Protein AF-A0A9W8P4T2-F1 (afdb_monomer_lite)

pLDDT: mean 72.33, std 21.22, range [25.17, 96.56]

Sequence (330 aa):
MPNSTAAVPAPVVPFRSSFPVVPYLILPDLLLAIVLAFGLNFRFRLVFYTLFSYVCISGLLLTTGDRMQDYSIGSTRPPEAPMEPRPPKGVQSTLRFGPKDSPTKGKRQNRPQKYANSGEVWRELPGACSTLGGQFFTATHLLLFSEPLAQYRHREDKDEPRKRSFWRRALWTWCIVHSPRGIGWNYQVLSVPPRPLPCSKWAFIRSRILQVVKFYILMDIAQSYIRLNTLFTNPPPNASITSQGWLLQMISGAAWMTTPYAGMSMQYCLFAVASVGLGFSNPEDWPDTYGTWKHAYTVRNFWGKMGKVWRHGTMPAMPAPCMYGELEGA

Structure (mmCIF, N/CA/C/O backbone):
data_AF-A0A9W8P4T2-F1
#
_entry.id   AF-A0A9W8P4T2-F1
#
loop_
_atom_site.group_PDB
_atom_site.id
_atom_site.type_symbol
_atom_site.label_atom_id
_atom_site.label_alt_id
_atom_site.label_comp_id
_atom_site.label_asym_id
_atom_site.label_entity_id
_atom_site.label_seq_id
_atom_site.pdbx_PDB_ins_code
_atom_site.Cartn_x
_atom_site.Cartn_y
_atom_site.Cartn_z
_atom_site.occupancy
_atom_site.B_iso_or_equiv
_atom_site.auth_seq_id
_atom_site.auth_comp_id
_atom_site.auth_asym_id
_atom_site.auth_atom_id
_atom_site.pdbx_PDB_model_num
ATOM 1 N N . MET A 1 1 ? -0.938 -11.361 -65.999 1.00 45.03 1 MET A N 1
ATOM 2 C CA . MET A 1 1 ? -2.036 -11.212 -65.021 1.00 45.03 1 MET A CA 1
ATOM 3 C C . MET A 1 1 ? -1.418 -11.108 -63.633 1.00 45.03 1 MET A C 1
ATOM 5 O O . MET A 1 1 ? -0.674 -12.017 -63.285 1.00 45.03 1 MET A O 1
ATOM 9 N N . PRO A 1 2 ? -1.595 -10.004 -62.888 1.00 49.41 2 PRO A N 1
ATOM 10 C CA . PRO A 1 2 ? -1.020 -9.874 -61.554 1.00 49.41 2 PRO A CA 1
ATOM 11 C C . PRO A 1 2 ? -1.918 -10.571 -60.521 1.00 49.41 2 PRO A C 1
ATOM 13 O O . PRO A 1 2 ? -3.119 -10.318 -60.464 1.00 49.41 2 PRO A O 1
ATOM 16 N N . ASN A 1 3 ? -1.324 -11.455 -59.716 1.00 45.78 3 ASN A N 1
ATOM 17 C CA . ASN A 1 3 ? -1.984 -12.123 -58.596 1.00 45.78 3 ASN A CA 1
ATOM 18 C C . ASN A 1 3 ? -2.375 -11.090 -57.533 1.00 45.78 3 ASN A C 1
ATOM 20 O O . ASN A 1 3 ? -1.518 -10.497 -56.882 1.00 45.78 3 ASN A O 1
ATOM 24 N N . SER A 1 4 ? -3.681 -10.890 -57.364 1.00 53.16 4 SER A N 1
ATOM 25 C CA . SER A 1 4 ? -4.260 -10.090 -56.289 1.00 53.16 4 SER A CA 1
ATOM 26 C C . SER A 1 4 ? -4.153 -10.867 -54.976 1.00 53.16 4 SER A C 1
ATOM 28 O O . SER A 1 4 ? -5.005 -11.697 -54.666 1.00 53.16 4 SER A O 1
ATOM 30 N N . THR A 1 5 ? -3.093 -10.622 -54.207 1.00 59.53 5 THR A N 1
ATOM 31 C CA . THR A 1 5 ? -2.935 -11.131 -52.840 1.00 59.53 5 THR A CA 1
ATOM 32 C C . THR A 1 5 ? -4.017 -10.510 -51.957 1.00 59.53 5 THR A C 1
ATOM 34 O O . THR A 1 5 ? -3.947 -9.337 -51.592 1.00 59.53 5 THR A O 1
ATOM 37 N N . ALA A 1 6 ? -5.059 -11.286 -51.658 1.00 59.91 6 ALA A N 1
ATOM 38 C CA . ALA A 1 6 ? -6.129 -10.883 -50.756 1.00 59.91 6 ALA A CA 1
ATOM 39 C C . ALA A 1 6 ? -5.544 -10.568 -49.370 1.00 59.91 6 ALA A C 1
ATOM 41 O O . ALA A 1 6 ? -4.882 -11.404 -48.755 1.00 59.91 6 ALA A O 1
ATOM 42 N N . ALA A 1 7 ? -5.759 -9.341 -48.895 1.00 65.75 7 ALA A N 1
ATOM 43 C CA . ALA A 1 7 ? -5.337 -8.915 -47.570 1.00 65.75 7 ALA A CA 1
ATOM 44 C C . ALA A 1 7 ? -6.071 -9.748 -46.509 1.00 65.75 7 ALA A C 1
ATOM 46 O O . ALA A 1 7 ? -7.299 -9.713 -46.430 1.00 65.75 7 ALA A O 1
ATOM 47 N N . VAL A 1 8 ? -5.318 -10.498 -45.703 1.00 75.94 8 VAL A N 1
ATOM 48 C CA . VAL A 1 8 ? -5.857 -11.239 -44.559 1.00 75.94 8 VAL A CA 1
ATOM 49 C C . VAL A 1 8 ? -6.453 -10.223 -43.574 1.00 75.94 8 VAL A C 1
ATOM 51 O O . VAL A 1 8 ? -5.742 -9.295 -43.173 1.00 75.94 8 VAL A O 1
ATOM 54 N N . PRO A 1 9 ? -7.741 -10.336 -43.201 1.00 72.25 9 PRO A N 1
ATOM 55 C CA . PRO A 1 9 ? -8.349 -9.431 -42.237 1.00 72.25 9 PRO A CA 1
ATOM 56 C C . PRO A 1 9 ? -7.620 -9.555 -40.898 1.00 72.25 9 PRO A C 1
ATOM 58 O O . PRO A 1 9 ? -7.384 -10.657 -40.404 1.00 72.25 9 PRO A O 1
ATOM 61 N N . ALA A 1 10 ? -7.232 -8.413 -40.328 1.00 73.69 10 ALA A N 1
ATOM 62 C CA . ALA A 1 10 ? -6.570 -8.382 -39.033 1.00 73.69 10 ALA A CA 1
ATOM 63 C C . ALA A 1 10 ? -7.465 -9.047 -37.968 1.00 73.69 10 ALA A C 1
ATOM 65 O O . ALA A 1 10 ? -8.683 -8.843 -37.993 1.00 73.69 10 ALA A O 1
ATOM 66 N N . PRO A 1 11 ? -6.890 -9.830 -37.038 1.00 68.69 11 PRO A N 1
ATOM 67 C CA . PRO A 1 11 ? -7.655 -10.468 -35.978 1.00 68.69 11 PRO A CA 1
ATOM 68 C C . PRO A 1 11 ? -8.395 -9.405 -35.164 1.00 68.69 11 PRO A C 1
ATOM 70 O O . PRO A 1 11 ? -7.800 -8.439 -34.681 1.00 68.69 11 PRO A O 1
ATOM 73 N N . VAL A 1 12 ? -9.709 -9.582 -35.027 1.00 73.75 12 VAL A N 1
ATOM 74 C CA . VAL A 1 12 ? -10.539 -8.750 -34.157 1.00 73.75 12 VAL A CA 1
ATOM 75 C C . VAL A 1 12 ? -10.125 -9.063 -32.725 1.00 73.75 12 VAL A C 1
ATOM 77 O O . VAL A 1 12 ? -10.452 -10.121 -32.195 1.00 73.75 12 VAL A O 1
ATOM 80 N N . VAL A 1 13 ? -9.352 -8.167 -32.113 1.00 66.12 13 VAL A N 1
ATOM 81 C CA . VAL A 1 13 ? -8.976 -8.301 -30.705 1.00 66.12 13 VAL A CA 1
ATOM 82 C C . VAL A 1 13 ? -10.244 -8.071 -29.875 1.00 66.12 13 VAL A C 1
ATOM 84 O O . VAL A 1 13 ? -10.827 -6.987 -29.973 1.00 66.12 13 VAL A O 1
ATOM 87 N N . PRO A 1 14 ? -10.719 -9.061 -29.097 1.00 63.69 14 PRO A N 1
ATOM 88 C CA . PRO A 1 14 ? -11.924 -8.896 -28.297 1.00 63.69 14 PRO A CA 1
ATOM 89 C C . PRO A 1 14 ? -11.722 -7.770 -27.280 1.00 63.69 14 PRO A C 1
ATOM 91 O O . PRO A 1 14 ? -10.694 -7.697 -26.603 1.00 63.69 14 PRO A O 1
ATOM 94 N N . PHE A 1 15 ? -12.713 -6.884 -27.184 1.00 66.25 15 PHE A N 1
ATOM 95 C CA . PHE A 1 15 ? -12.727 -5.796 -26.215 1.00 66.25 15 PHE A CA 1
ATOM 96 C C . PHE A 1 15 ? -12.746 -6.390 -24.802 1.00 66.25 15 PHE A C 1
ATOM 98 O O . PHE A 1 15 ? -13.739 -6.976 -24.375 1.00 66.25 15 PHE A O 1
ATOM 105 N N . ARG A 1 16 ? -11.630 -6.280 -24.082 1.00 59.78 16 ARG A N 1
ATOM 106 C CA . ARG A 1 16 ? -11.553 -6.676 -22.673 1.00 59.78 16 ARG A CA 1
ATOM 107 C C . ARG A 1 16 ? -12.203 -5.579 -21.825 1.00 59.78 16 ARG A C 1
ATOM 109 O O . ARG A 1 16 ? -11.849 -4.408 -21.943 1.00 59.78 16 ARG A O 1
ATOM 116 N N . SER A 1 17 ? -13.152 -5.961 -20.976 1.00 72.44 17 SER A N 1
ATOM 117 C CA . SER A 1 17 ? -13.792 -5.058 -20.016 1.00 72.44 17 SER A CA 1
ATOM 118 C C . SER A 1 17 ? -12.772 -4.494 -19.026 1.00 72.44 17 SER A C 1
ATOM 120 O O . SER A 1 17 ? -11.899 -5.226 -18.558 1.00 72.44 17 SER A O 1
ATOM 122 N N . SER A 1 18 ? -12.902 -3.212 -18.673 1.00 74.38 18 SER A N 1
ATOM 123 C CA . SER A 1 18 ? -12.092 -2.586 -17.624 1.00 74.38 18 SER A CA 1
ATOM 124 C C . SER A 1 18 ? -12.194 -3.371 -16.317 1.00 74.38 18 SER A C 1
ATOM 126 O O . SER A 1 18 ? -13.276 -3.829 -15.946 1.00 74.38 18 SER A O 1
ATOM 128 N N . PHE A 1 19 ? -11.071 -3.509 -15.609 1.00 74.38 19 PHE A N 1
ATOM 129 C CA . PHE A 1 19 ? -11.054 -4.143 -14.296 1.00 74.38 19 PHE A CA 1
ATOM 130 C C . PHE A 1 19 ? -11.986 -3.378 -13.346 1.00 74.38 19 PHE A C 1
ATOM 132 O O . PHE A 1 19 ? -11.798 -2.171 -13.155 1.00 74.38 19 PHE A O 1
ATOM 139 N N . PRO A 1 20 ? -12.998 -4.027 -12.751 1.00 81.88 20 PRO A N 1
ATOM 140 C CA . PRO A 1 20 ? -13.938 -3.315 -11.908 1.00 81.88 20 PRO A CA 1
ATOM 141 C C . PRO A 1 20 ? -13.285 -3.084 -10.537 1.00 81.88 20 PRO A C 1
ATOM 143 O O . PRO A 1 20 ? -13.270 -3.946 -9.661 1.00 81.88 20 PRO A O 1
ATOM 146 N N . VAL A 1 21 ? -12.717 -1.887 -10.366 1.00 80.25 21 VAL A N 1
ATOM 147 C CA . VAL A 1 21 ? -11.931 -1.486 -9.185 1.00 80.25 21 VAL A CA 1
ATOM 148 C C . VAL A 1 21 ? -12.740 -1.594 -7.892 1.00 80.25 21 VAL A C 1
ATOM 150 O O . VAL A 1 21 ? -12.247 -2.081 -6.880 1.00 80.25 21 VAL A O 1
ATOM 153 N N . VAL A 1 22 ? -13.999 -1.164 -7.909 1.00 84.62 22 VAL A N 1
ATOM 154 C CA . VAL A 1 22 ? -14.840 -1.129 -6.705 1.00 84.62 22 VAL A CA 1
ATOM 155 C C . VAL A 1 22 ? -15.038 -2.522 -6.081 1.00 84.62 22 VAL A C 1
ATOM 157 O O . VAL A 1 22 ? -14.696 -2.676 -4.906 1.00 84.62 22 VAL A O 1
ATOM 160 N N . PRO A 1 23 ? -15.536 -3.547 -6.806 1.00 87.31 23 PRO A N 1
ATOM 161 C CA . PRO A 1 23 ? -15.819 -4.853 -6.208 1.00 87.31 23 PRO A CA 1
ATOM 162 C C . PRO A 1 23 ? -14.575 -5.644 -5.797 1.00 87.31 23 PRO A C 1
ATOM 164 O O . PRO A 1 23 ? -14.671 -6.446 -4.873 1.00 87.31 23 PRO A O 1
ATOM 167 N N . TYR A 1 24 ? -13.428 -5.439 -6.449 1.00 85.00 24 TYR A N 1
ATOM 168 C CA . TYR A 1 24 ? -12.225 -6.230 -6.166 1.00 85.00 24 TYR A CA 1
ATOM 169 C C . TYR A 1 24 ? -11.199 -5.523 -5.289 1.00 85.00 24 TYR A C 1
ATOM 171 O O . TYR A 1 24 ? -10.374 -6.200 -4.692 1.00 85.00 24 TYR A O 1
ATOM 179 N N . LEU A 1 25 ? -11.226 -4.192 -5.202 1.00 82.81 25 LEU A N 1
ATOM 180 C CA . LEU A 1 25 ? -10.218 -3.437 -4.458 1.00 82.81 25 LEU A CA 1
ATOM 181 C C . LEU A 1 25 ? -10.797 -2.793 -3.197 1.00 82.81 25 LEU A C 1
ATOM 183 O O . LEU A 1 25 ? -10.205 -2.915 -2.135 1.00 82.81 25 LEU A O 1
ATOM 187 N N . ILE A 1 26 ? -11.959 -2.142 -3.289 1.00 87.06 26 ILE A N 1
ATOM 188 C CA . ILE A 1 26 ? -12.526 -1.370 -2.167 1.00 87.06 26 ILE A CA 1
ATOM 189 C C . ILE A 1 26 ? -13.453 -2.235 -1.313 1.00 87.06 26 ILE A C 1
ATOM 191 O O . ILE A 1 26 ? -13.387 -2.221 -0.084 1.00 87.06 26 ILE A O 1
ATOM 195 N N . LEU A 1 27 ? -14.336 -2.987 -1.971 1.00 89.06 27 LEU A N 1
ATOM 196 C CA . LEU A 1 27 ? -15.350 -3.783 -1.292 1.00 89.06 27 LEU A CA 1
ATOM 197 C C . LEU A 1 27 ? -14.755 -4.853 -0.356 1.00 89.06 27 LEU A C 1
ATOM 199 O O . LEU A 1 27 ? -15.271 -4.978 0.755 1.00 89.06 27 LEU A O 1
ATOM 203 N N . PRO A 1 28 ? -13.684 -5.591 -0.719 1.00 91.25 28 PRO A N 1
ATOM 204 C CA . PRO A 1 28 ? -13.129 -6.612 0.165 1.00 91.25 28 PRO A CA 1
ATOM 205 C C . PRO A 1 28 ? -12.609 -6.025 1.481 1.00 91.25 28 PRO A C 1
ATOM 207 O O . PRO A 1 28 ? -12.956 -6.539 2.543 1.00 91.25 28 PRO A O 1
ATOM 210 N N . ASP A 1 29 ? -11.863 -4.917 1.438 1.00 90.31 29 ASP A N 1
ATOM 211 C CA . ASP A 1 29 ? -11.347 -4.257 2.647 1.00 90.31 29 ASP A CA 1
ATOM 212 C C . ASP A 1 29 ? -12.480 -3.741 3.540 1.00 90.31 29 ASP A C 1
ATOM 214 O O . ASP A 1 29 ? -12.431 -3.875 4.768 1.00 90.31 29 ASP A O 1
ATOM 218 N N . LEU A 1 30 ? -13.546 -3.208 2.931 1.00 92.56 30 LEU A N 1
ATOM 219 C CA . LEU A 1 30 ? -14.709 -2.716 3.668 1.00 92.56 30 LEU A CA 1
ATOM 220 C C . LEU A 1 30 ? -15.435 -3.861 4.374 1.00 92.56 30 LEU A C 1
ATOM 222 O O . LEU A 1 30 ? -15.746 -3.763 5.563 1.00 92.56 30 LEU A O 1
ATOM 226 N N . LEU A 1 31 ? -15.673 -4.961 3.659 1.00 92.25 31 LEU A N 1
ATOM 227 C CA . LEU A 1 31 ? -16.303 -6.149 4.226 1.00 92.25 31 LEU A CA 1
ATOM 228 C C . LEU A 1 31 ? -15.429 -6.771 5.319 1.00 92.25 31 LEU A C 1
ATOM 230 O O . LEU A 1 31 ? -15.955 -7.156 6.363 1.00 92.25 31 LEU A O 1
ATOM 234 N N . LEU A 1 32 ? -14.108 -6.814 5.126 1.00 93.44 32 LEU A N 1
ATOM 235 C CA . LEU A 1 32 ? -13.161 -7.290 6.131 1.00 9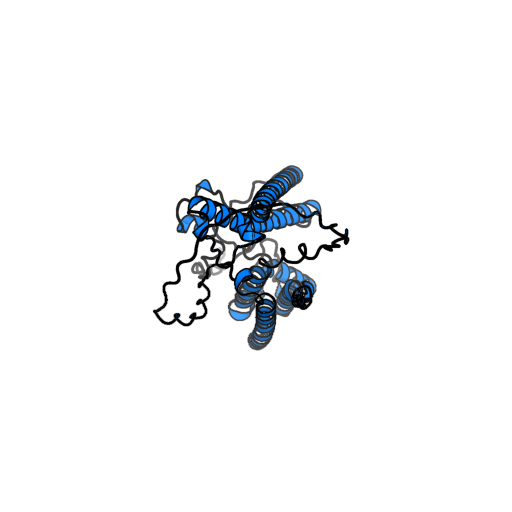3.44 32 LEU A CA 1
ATOM 236 C C . LEU A 1 32 ? -13.261 -6.459 7.418 1.00 93.44 32 LEU A C 1
ATOM 238 O O . LEU A 1 32 ? -13.414 -7.029 8.499 1.00 93.44 32 LEU A O 1
ATOM 242 N N . ALA A 1 33 ? -13.248 -5.128 7.318 1.00 93.69 33 ALA A N 1
ATOM 243 C CA . ALA A 1 33 ? -13.402 -4.248 8.477 1.00 93.69 33 ALA A CA 1
ATOM 244 C C . ALA A 1 33 ? -14.753 -4.457 9.188 1.00 93.69 33 ALA A C 1
ATOM 246 O O . ALA A 1 33 ? -14.797 -4.596 10.411 1.00 93.69 33 ALA A O 1
ATOM 247 N N . ILE A 1 34 ? -15.851 -4.549 8.433 1.00 93.88 34 ILE A N 1
ATOM 248 C CA . ILE A 1 34 ? -17.197 -4.791 8.975 1.00 93.88 34 ILE A CA 1
ATOM 249 C C . ILE A 1 34 ? -17.259 -6.127 9.729 1.00 93.88 34 ILE A C 1
ATOM 251 O O . ILE A 1 34 ? -17.757 -6.185 10.856 1.00 93.88 34 ILE A O 1
ATOM 255 N N . VAL A 1 35 ? -16.715 -7.197 9.150 1.00 94.25 35 VAL A N 1
ATOM 256 C CA . VAL A 1 35 ? -16.698 -8.535 9.762 1.00 94.25 35 VAL A CA 1
ATOM 257 C C . VAL A 1 35 ? -15.884 -8.556 11.049 1.00 94.25 35 VAL A C 1
ATOM 259 O O . VAL A 1 35 ? -16.318 -9.141 12.047 1.00 94.25 35 VAL A O 1
ATOM 262 N N . LEU A 1 36 ? -14.735 -7.879 11.062 1.00 93.56 36 LEU A N 1
ATOM 263 C CA . LEU A 1 36 ? -13.934 -7.729 12.272 1.00 93.56 36 LEU A CA 1
ATOM 264 C C . LEU A 1 36 ? -14.697 -6.962 13.359 1.00 93.56 36 LEU A C 1
ATOM 266 O O . LEU A 1 36 ? -14.629 -7.348 14.526 1.00 93.56 36 LEU A O 1
ATOM 270 N N . ALA A 1 37 ? -15.470 -5.934 12.998 1.00 93.81 37 ALA A N 1
ATOM 271 C CA . ALA A 1 37 ? -16.258 -5.151 13.949 1.00 93.81 37 ALA A CA 1
ATOM 272 C C . ALA A 1 37 ? -17.379 -5.967 14.621 1.00 93.81 37 ALA A C 1
ATOM 274 O O . ALA A 1 37 ? -17.643 -5.798 15.817 1.00 93.81 37 ALA A O 1
ATOM 275 N N . PHE A 1 38 ? -18.003 -6.904 13.906 1.00 93.38 38 PHE A N 1
ATOM 276 C CA . PHE A 1 38 ? -18.995 -7.799 14.510 1.00 93.38 38 PHE A CA 1
ATOM 277 C C . PHE A 1 38 ? -18.411 -8.699 15.606 1.00 93.38 38 PHE A C 1
ATOM 279 O O . PHE A 1 38 ? -19.157 -9.165 16.464 1.00 93.38 38 PHE A O 1
ATOM 286 N N . GLY A 1 39 ? -17.093 -8.925 15.617 1.00 88.75 39 GLY A N 1
ATOM 287 C CA . GLY A 1 39 ? -16.456 -9.782 16.615 1.00 88.75 39 GLY A CA 1
ATOM 288 C C . GLY A 1 39 ? -16.930 -11.233 16.528 1.00 88.75 39 GLY A C 1
ATOM 289 O O . GLY A 1 39 ? -17.054 -11.895 17.552 1.00 88.75 39 GLY A O 1
ATOM 290 N N . LEU A 1 40 ? -17.205 -11.714 15.310 1.00 90.00 40 LEU A N 1
ATOM 291 C CA . LEU A 1 40 ? -17.770 -13.041 15.061 1.00 90.00 40 LEU A CA 1
ATOM 292 C C . LEU A 1 40 ? -16.926 -14.168 15.675 1.00 90.00 40 LEU A C 1
ATOM 294 O O . LEU A 1 40 ? -15.698 -14.060 15.776 1.00 90.00 40 LEU A O 1
ATOM 298 N N . ASN A 1 41 ? -17.584 -15.283 16.002 1.00 91.62 41 ASN A N 1
ATOM 299 C CA . ASN A 1 41 ? -16.923 -16.520 16.419 1.00 91.62 41 ASN A CA 1
ATOM 300 C C . ASN A 1 41 ? -16.055 -17.091 15.286 1.00 91.62 41 ASN A C 1
ATOM 302 O O . ASN A 1 41 ? -16.341 -16.887 14.103 1.00 91.62 41 ASN A O 1
AT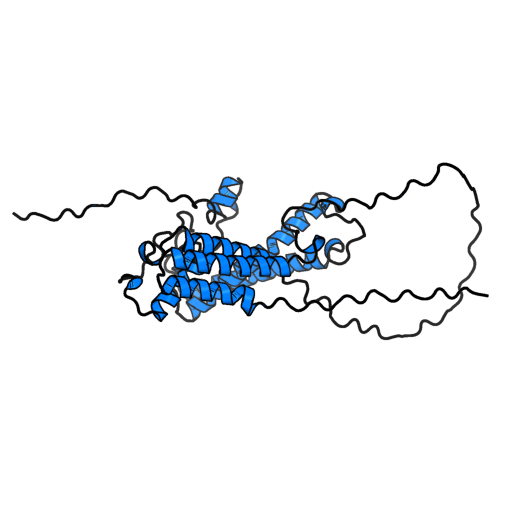OM 306 N N . PHE A 1 42 ? -15.040 -17.883 15.642 1.00 91.25 42 PHE A N 1
ATOM 307 C CA . PHE A 1 42 ? -14.066 -18.440 14.694 1.00 91.25 42 PHE A CA 1
ATOM 308 C C . PHE A 1 42 ? -14.702 -19.171 13.496 1.00 91.25 42 PHE A C 1
ATOM 310 O O . PHE A 1 42 ? -14.282 -18.972 12.361 1.00 91.25 42 PHE A O 1
ATOM 317 N N . ARG A 1 43 ? -15.776 -19.947 13.716 1.00 93.88 43 ARG A N 1
ATOM 318 C CA . ARG A 1 43 ? -16.489 -20.667 12.641 1.00 93.88 43 ARG A CA 1
ATOM 319 C C . ARG A 1 43 ? -17.015 -19.727 11.550 1.00 93.88 43 ARG A C 1
ATOM 321 O O . ARG A 1 43 ? -16.852 -20.007 10.369 1.00 93.88 43 ARG A O 1
ATOM 328 N N . PHE A 1 44 ? -17.603 -18.596 11.939 1.00 93.62 44 PHE A N 1
ATOM 329 C CA . PHE A 1 44 ? -18.107 -17.603 10.988 1.00 93.62 44 PHE A CA 1
ATOM 330 C C . PHE A 1 44 ? -16.972 -16.839 10.302 1.00 93.62 44 PHE A C 1
ATOM 332 O O . PHE A 1 44 ? -17.074 -16.538 9.115 1.00 93.62 44 PHE A O 1
ATOM 339 N N . ARG A 1 45 ? -15.864 -16.581 11.013 1.00 93.44 45 ARG A N 1
ATOM 340 C CA . ARG A 1 45 ? -14.659 -16.001 10.399 1.00 93.44 45 ARG A CA 1
ATOM 341 C C . ARG A 1 45 ? -14.090 -16.905 9.312 1.00 93.44 45 ARG A C 1
ATOM 343 O O . ARG A 1 45 ? -13.699 -16.395 8.271 1.00 93.44 45 ARG A O 1
ATOM 350 N N . LEU A 1 46 ? -14.095 -18.224 9.523 1.00 94.69 46 LEU A N 1
ATOM 351 C CA . LEU A 1 46 ? -13.619 -19.191 8.534 1.00 94.69 46 LEU A CA 1
ATOM 352 C C . LEU A 1 46 ? -14.472 -19.170 7.258 1.00 94.69 46 LEU A C 1
ATOM 354 O O . LEU A 1 46 ? -13.920 -19.109 6.165 1.00 94.69 46 LEU A O 1
ATOM 358 N N . VAL A 1 47 ? -15.803 -19.152 7.391 1.00 95.31 47 VAL A N 1
ATOM 359 C CA . VAL A 1 47 ? -16.720 -19.048 6.238 1.00 95.31 47 VAL A CA 1
ATOM 360 C C . VAL A 1 47 ? -16.519 -17.732 5.485 1.00 95.31 47 VAL A C 1
ATOM 362 O O . VAL A 1 47 ? -16.483 -17.710 4.258 1.00 95.31 47 VAL A O 1
ATOM 365 N N . PHE A 1 48 ? -16.354 -16.618 6.199 1.00 94.75 48 PHE A N 1
ATOM 366 C CA . PHE A 1 48 ? -16.084 -15.344 5.542 1.00 94.75 48 PHE A CA 1
ATOM 367 C C . PHE A 1 48 ? -14.710 -15.336 4.857 1.00 94.75 48 PHE A C 1
ATOM 369 O O . PHE A 1 48 ? -14.586 -14.842 3.742 1.00 94.75 48 PHE A O 1
ATOM 376 N N . TYR A 1 49 ? -13.691 -15.928 5.483 1.00 95.06 49 TYR A N 1
ATOM 377 C CA . TYR A 1 49 ? -12.355 -16.043 4.908 1.00 95.06 49 TYR A CA 1
ATOM 378 C C . TYR A 1 49 ? -12.342 -16.861 3.611 1.00 95.06 49 TYR A C 1
ATOM 380 O O . TYR A 1 49 ? -11.660 -16.470 2.663 1.00 95.06 49 TYR A O 1
ATOM 388 N N . THR A 1 50 ? -13.097 -17.962 3.522 1.00 94.81 50 THR A N 1
ATOM 389 C CA . THR A 1 50 ? -13.173 -18.753 2.281 1.00 94.81 50 THR A CA 1
ATOM 390 C C . THR A 1 50 ? -13.843 -17.968 1.154 1.00 94.81 50 THR A C 1
ATOM 392 O O . THR A 1 50 ? -13.320 -17.948 0.039 1.00 94.81 50 THR A O 1
ATOM 395 N N . LEU A 1 51 ? -14.934 -17.252 1.448 1.00 94.50 51 LEU A N 1
ATOM 396 C CA . LEU A 1 51 ? -15.592 -16.358 0.488 1.00 94.50 51 LEU A CA 1
ATOM 397 C C . LEU A 1 51 ? -14.669 -15.212 0.049 1.00 94.50 51 LEU A C 1
ATOM 399 O O . LEU A 1 51 ? -14.533 -14.946 -1.143 1.00 94.50 51 LEU A O 1
ATOM 403 N N . PHE A 1 52 ? -13.991 -14.568 0.998 1.00 93.38 52 PHE A N 1
ATOM 404 C CA . PHE A 1 52 ? -13.032 -13.499 0.729 1.00 93.38 52 PHE A CA 1
ATOM 405 C C . PHE A 1 52 ? -11.879 -13.989 -0.158 1.00 93.38 52 PHE A C 1
ATOM 407 O O . PHE A 1 52 ? -11.551 -13.366 -1.166 1.00 93.38 52 PHE A O 1
ATOM 414 N N . SER A 1 53 ? -11.315 -15.154 0.167 1.00 92.75 53 SER A N 1
ATOM 415 C CA . SER A 1 53 ? -10.237 -15.776 -0.607 1.00 92.75 53 SER A CA 1
ATOM 416 C C . SER A 1 53 ? -10.681 -16.102 -2.030 1.00 92.75 53 SER A C 1
ATOM 418 O O . SER A 1 53 ? -9.931 -15.856 -2.971 1.00 92.75 53 SER A O 1
ATOM 420 N N . TYR A 1 54 ? -11.913 -16.587 -2.210 1.00 93.38 54 TYR A N 1
ATOM 421 C CA . TYR A 1 54 ? -12.487 -16.821 -3.534 1.00 93.38 54 TYR A CA 1
ATOM 422 C C . TYR A 1 54 ? -12.584 -15.529 -4.361 1.00 93.38 54 TYR A C 1
ATOM 424 O O . TYR A 1 54 ? -12.225 -15.533 -5.540 1.00 93.38 54 TYR A O 1
ATOM 432 N N . VAL A 1 55 ? -13.003 -14.412 -3.753 1.00 91.12 55 VAL A N 1
ATOM 433 C CA . VAL A 1 55 ? -13.050 -13.101 -4.426 1.00 91.12 55 VAL A CA 1
ATOM 434 C C . VAL A 1 55 ? -11.646 -12.631 -4.816 1.00 91.12 55 VAL A C 1
ATOM 436 O O . VAL A 1 55 ? -11.449 -12.228 -5.962 1.00 91.12 55 VAL A O 1
ATOM 439 N N . CYS A 1 56 ? -10.660 -12.740 -3.919 1.00 88.06 56 CYS A N 1
ATOM 440 C CA . CYS A 1 56 ? -9.270 -12.384 -4.224 1.00 88.06 56 CYS A CA 1
ATOM 441 C C . CYS A 1 56 ? -8.688 -13.245 -5.354 1.00 88.06 56 CYS A C 1
ATOM 443 O O . CYS A 1 56 ? -8.082 -12.705 -6.277 1.00 88.06 56 CYS A O 1
ATOM 445 N N . ILE A 1 57 ? -8.903 -14.566 -5.324 1.00 88.31 57 ILE A N 1
ATOM 446 C CA . ILE A 1 57 ? -8.450 -15.489 -6.378 1.00 88.31 57 ILE A CA 1
ATOM 447 C C . ILE A 1 57 ? -9.144 -15.169 -7.704 1.00 88.31 57 ILE A C 1
ATOM 449 O O . ILE A 1 57 ? -8.482 -15.107 -8.733 1.00 88.31 57 ILE A O 1
ATOM 453 N N . SER A 1 58 ? -10.450 -14.904 -7.691 1.00 87.88 58 SER A N 1
ATOM 454 C CA . SER A 1 58 ? -11.190 -14.507 -8.896 1.00 87.88 58 SER A CA 1
ATOM 455 C C . SER A 1 58 ? -10.649 -13.200 -9.478 1.00 87.88 58 SER A C 1
ATOM 457 O O . SER A 1 58 ? -10.445 -13.106 -10.685 1.00 87.88 58 SER A O 1
ATOM 459 N N . GLY A 1 59 ? -10.350 -12.215 -8.624 1.00 84.44 59 GLY A N 1
ATOM 460 C CA . GLY A 1 59 ? -9.692 -10.971 -9.025 1.00 84.44 59 GLY A CA 1
ATOM 461 C C . GLY A 1 59 ? -8.324 -11.223 -9.661 1.00 84.44 59 GLY A C 1
ATOM 462 O O . GLY A 1 59 ? -8.055 -10.702 -10.738 1.00 84.44 59 GLY A O 1
ATOM 463 N N . LEU A 1 60 ? -7.501 -12.085 -9.053 1.00 82.50 60 LEU A N 1
ATOM 464 C CA . LEU A 1 60 ? -6.188 -12.471 -9.585 1.00 82.50 60 LEU A CA 1
ATOM 465 C C . LEU A 1 60 ? -6.294 -13.204 -10.931 1.00 82.50 60 LEU A C 1
ATOM 467 O O . LEU A 1 60 ? -5.478 -12.991 -11.825 1.00 82.50 60 LEU A O 1
ATOM 471 N N . LEU A 1 61 ? -7.303 -14.057 -11.104 1.00 81.81 61 LEU A N 1
ATOM 472 C CA . LEU A 1 61 ? -7.545 -14.762 -12.364 1.00 81.81 61 LEU A CA 1
ATOM 473 C C . LEU A 1 61 ? -8.007 -13.807 -13.473 1.00 81.81 61 LEU A C 1
ATOM 475 O O . LEU A 1 61 ? -7.625 -13.982 -14.628 1.00 81.81 61 LEU A O 1
ATOM 479 N N . LEU A 1 62 ? -8.768 -12.763 -13.133 1.00 78.88 62 LEU A N 1
ATOM 480 C CA . LEU A 1 62 ? -9.153 -11.718 -14.086 1.00 78.88 62 LEU A CA 1
ATOM 481 C C . LEU A 1 62 ? -7.964 -10.853 -14.524 1.00 78.88 62 LEU A C 1
ATOM 483 O O . LEU A 1 62 ? -7.943 -10.379 -15.660 1.00 78.88 62 LEU A O 1
ATOM 487 N N . THR A 1 63 ? -6.975 -10.653 -13.651 1.00 69.75 63 THR A N 1
ATOM 488 C CA . THR A 1 63 ? -5.791 -9.829 -13.938 1.00 69.75 63 THR A CA 1
ATOM 489 C C . THR A 1 63 ? -4.635 -10.591 -14.583 1.00 69.75 63 THR A C 1
ATOM 491 O O . THR A 1 63 ? -3.654 -9.951 -14.917 1.00 69.75 63 THR A O 1
ATOM 494 N N . THR A 1 64 ? -4.706 -11.918 -14.744 1.00 60.44 64 THR A N 1
ATOM 495 C CA . THR A 1 64 ? -3.596 -12.765 -15.253 1.00 60.44 64 THR A CA 1
ATOM 496 C C . THR A 1 64 ? -3.788 -13.239 -16.702 1.00 60.44 64 THR A C 1
ATOM 498 O O . THR A 1 64 ? -3.212 -14.240 -17.137 1.00 60.44 64 THR A O 1
ATOM 501 N N . GLY A 1 65 ? -4.630 -12.540 -17.466 1.00 52.41 65 GLY A N 1
ATOM 502 C CA . GLY A 1 65 ? -5.059 -12.956 -18.799 1.00 52.41 65 GLY A CA 1
ATOM 503 C C . GLY A 1 65 ? -4.008 -12.846 -19.914 1.00 52.41 65 GLY A C 1
ATOM 504 O O . GLY A 1 65 ? -4.282 -13.331 -21.013 1.00 52.41 65 GLY A O 1
ATOM 505 N N . ASP A 1 66 ? -2.858 -12.203 -19.712 1.00 57.34 66 ASP A N 1
ATOM 506 C CA . ASP A 1 66 ? -1.714 -12.255 -20.633 1.00 57.34 66 ASP A CA 1
ATOM 507 C C . ASP A 1 66 ? -0.452 -12.704 -19.885 1.00 57.34 66 ASP A C 1
ATOM 509 O O . ASP A 1 66 ? 0.186 -11.948 -19.154 1.00 57.34 66 ASP A O 1
ATOM 513 N N . ARG A 1 67 ? -0.051 -13.963 -20.107 1.00 48.84 67 ARG A N 1
ATOM 514 C CA . ARG A 1 67 ? 1.108 -14.570 -19.436 1.00 48.84 67 ARG A CA 1
ATOM 515 C C . ARG A 1 67 ? 2.411 -13.790 -19.639 1.00 48.84 67 ARG A C 1
ATOM 517 O O . ARG A 1 67 ? 3.292 -13.893 -18.788 1.00 48.84 67 ARG A O 1
ATOM 524 N N . MET A 1 68 ? 2.551 -13.047 -20.738 1.00 45.47 68 MET A N 1
ATOM 525 C CA . MET A 1 68 ? 3.775 -12.301 -21.044 1.00 45.47 68 MET A CA 1
ATOM 526 C C . MET A 1 68 ? 3.794 -10.907 -20.409 1.00 45.47 68 MET A C 1
ATOM 528 O O . MET A 1 68 ? 4.878 -10.383 -20.153 1.00 45.47 68 MET A O 1
ATOM 532 N N . GLN A 1 69 ? 2.627 -10.321 -20.123 1.00 49.78 69 GLN A N 1
ATOM 533 C CA . GLN A 1 69 ? 2.519 -9.010 -19.472 1.00 49.78 69 GLN A CA 1
ATOM 534 C C . GLN A 1 69 ? 2.312 -9.119 -17.953 1.00 49.78 69 GLN A C 1
ATOM 536 O O . GLN A 1 69 ? 2.857 -8.305 -17.208 1.00 49.78 69 GLN A O 1
ATOM 541 N N . ASP A 1 70 ? 1.612 -10.154 -17.481 1.00 46.41 70 ASP A N 1
ATOM 542 C CA . ASP A 1 70 ? 1.117 -10.219 -16.100 1.00 46.41 70 ASP A CA 1
ATOM 543 C C . ASP A 1 70 ? 2.075 -10.933 -15.119 1.00 46.41 70 ASP A C 1
ATOM 545 O O . ASP A 1 70 ? 1.989 -10.724 -13.909 1.00 46.41 70 ASP A O 1
ATOM 549 N N . TYR A 1 71 ? 3.044 -11.727 -15.604 1.00 46.81 71 TYR A N 1
ATOM 550 C CA . TYR A 1 71 ? 4.052 -12.421 -14.769 1.00 46.81 71 TYR A CA 1
ATOM 551 C C . TYR A 1 71 ? 5.394 -11.678 -14.654 1.00 46.81 71 TYR A C 1
ATOM 553 O O . TYR A 1 71 ? 6.431 -12.278 -14.350 1.00 46.81 71 TYR A O 1
ATOM 561 N N . SER A 1 72 ? 5.407 -10.355 -14.844 1.00 46.62 72 SER A N 1
ATOM 562 C CA . SER A 1 72 ? 6.646 -9.562 -14.788 1.00 46.62 72 SER A CA 1
ATOM 563 C C . SER A 1 72 ? 7.284 -9.471 -13.387 1.00 46.62 72 SER A C 1
ATOM 565 O O . SER A 1 72 ? 8.341 -8.856 -13.236 1.00 46.62 72 SER A O 1
ATOM 567 N N . ILE A 1 73 ? 6.705 -10.113 -12.365 1.00 41.53 73 ILE A N 1
ATOM 568 C CA . ILE A 1 73 ? 7.376 -10.415 -11.095 1.00 41.53 73 ILE A CA 1
ATOM 569 C C . ILE A 1 73 ? 7.879 -11.869 -11.156 1.00 41.53 73 ILE A C 1
ATOM 571 O O . ILE A 1 73 ? 7.287 -12.796 -10.615 1.00 41.53 73 ILE A O 1
ATOM 575 N N . GLY A 1 74 ? 9.013 -12.064 -11.834 1.00 36.44 74 GLY A N 1
ATOM 576 C CA . GLY A 1 74 ? 9.963 -13.123 -11.473 1.00 36.44 74 GLY A CA 1
ATOM 577 C C . GLY A 1 74 ? 9.856 -14.500 -12.138 1.00 36.44 74 GLY A C 1
ATOM 578 O O . GLY A 1 74 ? 10.386 -15.454 -11.571 1.00 36.44 74 GLY A O 1
ATOM 579 N N . SER A 1 75 ? 9.242 -14.675 -13.313 1.00 36.41 75 SER A N 1
ATOM 580 C CA . SER A 1 75 ? 9.294 -15.980 -14.009 1.00 36.41 75 SER A CA 1
ATOM 581 C C . SER A 1 75 ? 9.225 -15.875 -15.536 1.00 36.41 75 SER A C 1
ATOM 583 O O . SER A 1 75 ? 8.261 -16.323 -16.149 1.00 36.41 75 SER A O 1
ATOM 585 N N . THR A 1 76 ? 10.256 -15.346 -16.197 1.00 33.41 76 THR A N 1
ATOM 586 C CA . THR A 1 76 ? 10.389 -15.546 -17.651 1.00 33.41 76 THR A CA 1
ATOM 587 C C . THR A 1 76 ? 10.870 -16.971 -17.915 1.00 33.41 76 THR A C 1
ATOM 589 O O . THR A 1 76 ? 12.069 -17.217 -18.055 1.00 33.41 76 THR A O 1
ATOM 592 N N . ARG A 1 77 ? 9.940 -17.929 -17.970 1.00 34.34 77 ARG A N 1
ATOM 593 C CA . ARG A 1 77 ? 10.180 -19.168 -18.714 1.00 34.34 77 ARG A CA 1
ATOM 594 C C . ARG A 1 77 ? 10.047 -18.788 -20.194 1.00 34.34 77 ARG A C 1
ATOM 596 O O . ARG A 1 77 ? 8.980 -18.299 -20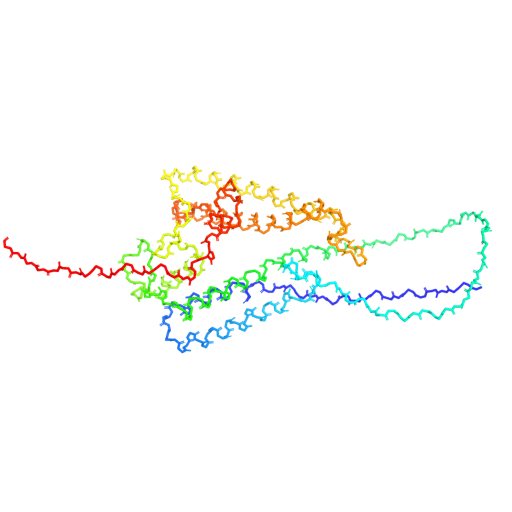.565 1.00 34.34 77 ARG A O 1
ATOM 603 N N . PRO A 1 78 ? 11.100 -18.903 -21.020 1.00 38.59 78 PRO A N 1
ATOM 604 C CA . PRO A 1 78 ? 10.962 -18.616 -22.440 1.00 38.59 78 PRO A CA 1
ATOM 605 C C . PRO A 1 78 ? 9.873 -19.533 -23.016 1.00 38.59 78 PRO A C 1
ATOM 607 O O . PRO A 1 78 ? 9.801 -20.697 -22.605 1.00 38.59 78 PRO A O 1
ATOM 610 N N . PRO A 1 79 ? 9.003 -19.032 -23.909 1.00 42.72 79 PRO A N 1
ATOM 611 C CA . PRO A 1 79 ? 8.071 -19.895 -24.615 1.00 42.72 79 PRO A CA 1
ATOM 612 C C . PRO A 1 79 ? 8.889 -20.978 -25.322 1.00 42.72 79 PRO A C 1
ATOM 614 O O . PRO A 1 79 ? 9.827 -20.663 -26.056 1.00 42.72 79 PRO A O 1
ATOM 617 N N . GLU A 1 80 ? 8.575 -22.249 -25.058 1.00 43.19 80 GLU A N 1
ATOM 618 C CA . GLU A 1 80 ? 9.076 -23.347 -25.881 1.00 43.19 80 GLU A CA 1
ATOM 619 C C . GLU A 1 80 ? 8.690 -23.024 -27.320 1.00 43.19 80 GLU A C 1
ATOM 621 O O . GLU A 1 80 ? 7.507 -22.935 -27.656 1.00 43.19 80 GLU A O 1
ATOM 626 N N . ALA A 1 81 ? 9.697 -22.761 -28.153 1.00 48.00 81 ALA A N 1
ATOM 627 C CA . ALA A 1 81 ? 9.476 -22.559 -29.568 1.00 48.00 81 ALA A CA 1
ATOM 628 C C . ALA A 1 81 ? 8.770 -23.813 -30.109 1.00 48.00 81 ALA A C 1
ATOM 630 O O . ALA A 1 81 ? 9.225 -24.925 -29.814 1.00 48.00 81 ALA A O 1
ATOM 631 N N . PRO A 1 82 ? 7.674 -23.674 -30.878 1.00 46.50 82 PRO A N 1
ATOM 632 C CA . PRO A 1 82 ? 7.098 -24.812 -31.570 1.00 46.50 82 PRO A CA 1
ATOM 633 C C . PRO A 1 82 ? 8.202 -25.433 -32.423 1.00 46.50 82 PRO A C 1
ATOM 635 O O . PRO A 1 82 ? 8.854 -24.748 -33.209 1.00 46.50 82 PRO A O 1
ATOM 638 N N . MET A 1 83 ? 8.461 -26.714 -32.172 1.00 42.47 83 MET A N 1
ATOM 639 C CA . MET A 1 83 ? 9.532 -27.478 -32.791 1.00 42.47 83 MET A CA 1
ATOM 640 C C . MET A 1 83 ? 9.299 -27.488 -34.308 1.00 42.47 83 MET A C 1
ATOM 642 O O . MET A 1 83 ? 8.457 -28.227 -34.813 1.00 42.47 83 MET A O 1
ATOM 646 N N . GLU A 1 84 ? 9.990 -26.602 -35.023 1.00 45.78 84 GLU A N 1
ATOM 647 C CA . GLU A 1 84 ? 9.893 -26.496 -36.473 1.00 45.78 84 GLU A CA 1
ATOM 648 C C . GLU A 1 84 ? 10.438 -27.800 -37.085 1.00 45.78 84 GLU A C 1
ATOM 650 O O . GLU A 1 84 ? 11.540 -28.238 -36.723 1.00 45.78 84 GLU A O 1
ATOM 655 N N . PRO A 1 85 ? 9.679 -28.488 -37.957 1.00 50.50 85 PRO A N 1
ATOM 656 C CA . PRO A 1 85 ? 10.151 -29.718 -38.570 1.00 50.50 85 PRO A CA 1
ATOM 657 C C . PRO A 1 85 ? 11.385 -29.413 -39.422 1.00 50.50 85 PRO A C 1
ATOM 659 O O . PRO A 1 85 ? 11.343 -28.606 -40.349 1.00 50.50 85 PRO A O 1
ATOM 662 N N . ARG A 1 86 ? 12.504 -30.069 -39.085 1.00 43.94 86 ARG A N 1
ATOM 663 C CA . ARG A 1 86 ? 13.766 -29.971 -39.828 1.00 43.94 86 ARG A CA 1
ATOM 664 C C . ARG A 1 86 ? 13.506 -30.188 -41.326 1.00 43.94 86 ARG A C 1
ATOM 666 O O . ARG A 1 86 ? 12.964 -31.238 -41.675 1.00 43.94 86 ARG A O 1
ATOM 673 N N . PRO A 1 87 ? 13.932 -29.272 -42.215 1.00 52.25 87 PRO A N 1
ATOM 674 C CA . PRO A 1 87 ? 13.838 -29.517 -43.643 1.00 52.25 87 PRO A CA 1
ATOM 675 C C . PRO A 1 87 ? 14.739 -30.702 -44.026 1.00 52.25 87 PRO A C 1
ATOM 677 O O . PRO A 1 87 ? 15.820 -30.875 -43.442 1.00 52.25 87 PRO A O 1
ATOM 680 N N . PRO A 1 88 ? 14.320 -31.535 -44.993 1.00 48.22 88 PRO A N 1
ATOM 681 C CA . PRO A 1 88 ? 15.152 -32.615 -45.490 1.00 48.22 88 PRO A CA 1
ATOM 682 C C . PRO A 1 88 ? 16.440 -32.037 -46.083 1.00 48.22 88 PRO A C 1
ATOM 684 O O . PRO A 1 88 ? 16.434 -31.089 -46.868 1.00 48.22 88 PRO A O 1
ATOM 687 N N . LYS A 1 89 ? 17.569 -32.613 -45.666 1.00 49.16 89 LYS A N 1
ATOM 688 C CA . LYS A 1 89 ? 18.885 -32.298 -46.217 1.00 49.16 89 LYS A CA 1
ATOM 689 C C . LYS A 1 89 ? 18.895 -32.671 -47.696 1.00 49.16 89 LYS A C 1
ATOM 691 O O . LYS A 1 89 ? 18.862 -33.851 -48.025 1.00 49.16 89 LYS A O 1
ATOM 696 N N . GLY A 1 90 ? 19.010 -31.673 -48.560 1.00 52.69 90 GLY A N 1
ATOM 697 C CA . GLY A 1 90 ? 19.298 -31.886 -49.970 1.00 52.69 90 GLY A CA 1
ATOM 698 C C . GLY A 1 90 ? 18.570 -30.893 -50.850 1.00 52.69 90 GLY A C 1
ATOM 699 O O . GLY A 1 90 ? 17.379 -31.039 -51.077 1.00 52.69 90 GLY A O 1
ATOM 700 N N . VAL A 1 91 ? 19.316 -29.890 -51.310 1.00 44.78 91 VAL A N 1
ATOM 701 C CA . VAL A 1 91 ? 19.339 -29.321 -52.668 1.00 44.78 91 VAL A CA 1
ATOM 702 C C . VAL A 1 91 ? 19.997 -27.947 -52.530 1.00 44.78 91 VAL A C 1
ATOM 704 O O . VAL A 1 91 ? 19.408 -26.975 -52.065 1.00 44.78 91 VAL A O 1
ATOM 707 N N . GLN A 1 92 ? 21.280 -27.894 -52.890 1.00 45.62 92 GLN A N 1
ATOM 708 C CA . GLN A 1 92 ? 21.928 -26.646 -53.263 1.00 45.62 92 GLN A CA 1
ATOM 709 C C . GLN A 1 92 ? 21.292 -26.183 -54.575 1.00 45.62 92 GLN A C 1
ATOM 711 O O . GLN A 1 92 ? 21.383 -26.884 -55.580 1.00 45.62 92 GLN A O 1
ATOM 716 N N . SER A 1 93 ? 20.690 -25.000 -54.582 1.00 46.00 93 SER A N 1
ATOM 717 C CA . SER A 1 93 ? 20.380 -24.285 -55.817 1.00 46.00 93 SER A CA 1
ATOM 718 C C . SER A 1 93 ? 20.986 -22.890 -55.746 1.00 46.00 93 SER A C 1
ATOM 720 O O . SER A 1 93 ? 20.479 -21.979 -55.093 1.00 46.00 93 SER A O 1
ATOM 722 N N . THR A 1 94 ? 22.125 -22.779 -56.414 1.00 45.84 94 THR A N 1
ATOM 723 C CA . THR A 1 94 ? 22.736 -21.567 -56.951 1.00 45.84 94 THR A CA 1
ATOM 724 C C . THR A 1 94 ? 21.740 -20.790 -57.817 1.00 45.84 94 THR A C 1
ATOM 726 O O . THR A 1 94 ? 21.085 -21.404 -58.646 1.00 45.84 94 THR A O 1
ATOM 729 N N . LEU A 1 95 ? 21.658 -19.458 -57.677 1.00 42.84 95 LEU A N 1
ATOM 730 C CA . LEU A 1 95 ? 21.254 -18.499 -58.734 1.00 42.84 95 LEU A CA 1
ATOM 731 C C . LEU A 1 95 ? 21.385 -17.056 -58.200 1.00 42.84 95 LEU A C 1
ATOM 733 O O . LEU A 1 95 ? 20.659 -16.638 -57.310 1.00 42.84 95 LEU A O 1
ATOM 737 N N . ARG A 1 96 ? 22.510 -16.403 -58.520 1.00 36.34 96 ARG A N 1
ATOM 738 C CA . ARG A 1 96 ? 22.693 -15.301 -59.496 1.00 36.34 96 ARG A CA 1
ATOM 739 C C . ARG A 1 96 ? 22.155 -13.928 -59.072 1.00 36.34 96 ARG A C 1
ATOM 741 O O . ARG A 1 96 ? 20.960 -13.671 -59.051 1.00 36.34 96 ARG A O 1
ATOM 748 N N . PHE A 1 97 ? 23.119 -13.029 -58.878 1.00 38.81 97 PHE A N 1
ATOM 749 C CA . PHE A 1 97 ? 22.989 -11.576 -58.921 1.00 38.81 97 PHE A CA 1
ATOM 750 C C . PHE A 1 97 ? 22.737 -11.081 -60.360 1.00 38.81 97 PHE A C 1
ATOM 752 O O . PHE A 1 97 ? 23.375 -11.562 -61.297 1.00 38.81 97 PHE A O 1
ATOM 759 N N . GLY A 1 98 ? 21.856 -10.088 -60.518 1.00 38.56 98 GLY A N 1
ATOM 760 C CA . GLY A 1 98 ? 21.594 -9.340 -61.758 1.00 38.56 98 GLY A CA 1
ATOM 761 C C . GLY A 1 98 ? 20.557 -8.221 -61.535 1.00 38.56 98 GLY A C 1
ATOM 762 O O . GLY A 1 98 ? 19.812 -8.314 -60.566 1.00 38.56 98 GLY A O 1
ATOM 763 N N . PRO A 1 99 ? 20.551 -7.134 -62.332 1.00 45.06 99 PRO A N 1
ATOM 764 C CA . PRO A 1 99 ? 20.626 -5.763 -61.812 1.00 45.06 99 PRO A CA 1
ATOM 765 C C . PRO A 1 99 ? 19.295 -5.015 -61.608 1.00 45.06 99 PRO A C 1
ATOM 767 O O . PRO A 1 99 ? 18.236 -5.392 -62.100 1.00 45.06 99 PRO A O 1
ATOM 770 N N . LYS A 1 100 ? 19.419 -3.914 -60.851 1.00 44.56 100 LYS A N 1
ATOM 771 C CA . LYS A 1 100 ? 18.431 -2.858 -60.590 1.00 44.56 100 LYS A CA 1
ATOM 772 C C . LYS A 1 100 ? 18.026 -2.142 -61.879 1.00 44.56 100 LYS A C 1
ATOM 774 O O . LYS A 1 100 ? 18.922 -1.677 -62.566 1.00 44.56 100 LYS A O 1
ATOM 779 N N . ASP A 1 101 ? 16.725 -1.900 -62.062 1.00 36.97 101 ASP A N 1
ATOM 780 C CA . ASP A 1 101 ? 16.229 -0.761 -62.841 1.00 36.97 101 ASP A CA 1
ATOM 781 C C . ASP A 1 101 ? 14.844 -0.253 -62.384 1.00 36.97 101 ASP A C 1
ATOM 783 O O . ASP A 1 101 ? 13.872 -0.997 -62.297 1.00 36.97 101 ASP A O 1
ATOM 787 N N . SER A 1 102 ? 14.815 1.069 -62.178 1.00 40.56 102 SER A N 1
ATOM 788 C CA . SER A 1 102 ? 13.748 2.057 -62.424 1.00 40.56 102 SER A CA 1
ATOM 789 C C . SER A 1 102 ? 12.465 2.163 -61.556 1.00 40.56 102 SER A C 1
ATOM 791 O O . SER A 1 102 ? 11.810 1.170 -61.248 1.00 40.56 102 SER A O 1
ATOM 793 N N . PRO A 1 103 ? 12.040 3.405 -61.196 1.00 44.09 103 PRO A N 1
ATOM 794 C CA . PRO A 1 103 ? 10.932 3.664 -60.277 1.00 44.09 103 PRO A CA 1
ATOM 795 C C . PRO A 1 103 ? 9.610 3.957 -61.007 1.00 44.09 103 PRO A C 1
ATOM 797 O O . PRO A 1 103 ? 9.520 4.868 -61.830 1.00 44.09 103 PRO A O 1
ATOM 800 N N . THR A 1 104 ? 8.533 3.264 -60.637 1.00 42.47 104 THR A N 1
ATOM 801 C CA . THR A 1 104 ? 7.166 3.617 -61.053 1.00 42.47 104 THR A CA 1
ATOM 802 C C . THR A 1 104 ? 6.426 4.336 -59.925 1.00 42.47 104 THR A C 1
ATOM 804 O O . THR A 1 104 ? 6.199 3.806 -58.840 1.00 42.47 104 THR A O 1
ATOM 807 N N . LYS A 1 105 ? 6.057 5.592 -60.204 1.00 45.75 105 LYS A N 1
ATOM 808 C CA . LYS A 1 105 ? 5.201 6.457 -59.382 1.00 45.75 105 LYS A CA 1
ATOM 809 C C . LYS A 1 105 ? 3.799 5.845 -59.258 1.00 45.75 105 LYS A C 1
ATOM 811 O O . LYS A 1 105 ? 3.024 5.881 -60.209 1.00 45.75 105 LYS A O 1
ATOM 816 N N . GLY A 1 106 ? 3.458 5.346 -58.070 1.00 38.19 106 GLY A N 1
ATOM 817 C CA . GLY A 1 106 ? 2.113 4.896 -57.703 1.00 38.19 106 GLY A CA 1
ATOM 818 C C . GLY A 1 106 ? 1.512 5.782 -56.612 1.00 38.19 106 GLY A C 1
ATOM 819 O O . GLY A 1 106 ? 2.043 5.866 -55.508 1.00 38.19 106 GLY A O 1
ATOM 820 N N . LYS A 1 107 ? 0.412 6.464 -56.945 1.00 42.44 107 LYS A N 1
ATOM 821 C CA . LYS A 1 107 ? -0.379 7.359 -56.087 1.00 42.44 107 LYS A CA 1
ATOM 822 C C . LYS A 1 107 ? -0.707 6.703 -54.737 1.00 42.44 107 LYS A C 1
ATOM 824 O O . LYS A 1 107 ? -1.433 5.714 -54.691 1.00 42.44 107 LYS A O 1
ATOM 829 N N . ARG A 1 108 ? -0.228 7.286 -53.632 1.00 39.09 108 ARG A N 1
ATOM 830 C CA . ARG A 1 108 ? -0.619 6.883 -52.275 1.00 39.09 108 ARG A CA 1
ATOM 831 C C . ARG A 1 108 ? -1.889 7.636 -51.887 1.00 39.09 108 ARG A C 1
ATOM 833 O O . ARG A 1 108 ? -1.883 8.843 -51.669 1.00 39.09 108 ARG A O 1
ATOM 840 N N . GLN A 1 109 ? -2.987 6.897 -51.883 1.00 44.22 109 GLN A N 1
ATOM 841 C CA . GLN A 1 109 ? -4.314 7.341 -51.493 1.00 44.22 109 GLN A CA 1
ATOM 842 C C . GLN A 1 109 ? -4.326 7.632 -49.986 1.00 44.22 109 GLN A C 1
ATOM 844 O O . GLN A 1 109 ? -4.146 6.730 -49.169 1.00 44.22 109 GLN A O 1
ATOM 849 N N . ASN A 1 110 ? -4.510 8.907 -49.636 1.00 40.41 110 ASN A N 1
ATOM 850 C CA . ASN A 1 110 ? -4.753 9.369 -48.274 1.00 40.41 110 ASN A CA 1
ATOM 851 C C . ASN A 1 110 ? -6.004 8.679 -47.720 1.00 40.41 110 ASN A C 1
ATOM 853 O O . ASN A 1 110 ? -7.122 8.966 -48.148 1.00 40.41 110 ASN A O 1
ATOM 857 N N . ARG A 1 111 ? -5.816 7.783 -46.751 1.00 38.22 111 ARG A N 1
ATOM 858 C CA . ARG A 1 111 ? -6.883 7.298 -45.877 1.00 38.22 111 ARG A CA 1
ATOM 859 C C . ARG A 1 111 ? -6.534 7.779 -44.465 1.00 38.22 111 ARG A C 1
ATOM 861 O O . ARG A 1 111 ? -5.423 7.499 -44.017 1.00 38.22 111 ARG A O 1
ATOM 868 N N . PRO A 1 112 ? -7.407 8.525 -43.768 1.00 36.97 112 PRO A N 1
ATOM 869 C CA . PRO A 1 112 ? -7.108 8.978 -42.420 1.00 36.97 112 PRO A CA 1
ATOM 870 C C . PRO A 1 112 ? -7.104 7.762 -41.492 1.00 36.97 112 PRO A C 1
ATOM 872 O O . PRO A 1 112 ? -8.147 7.180 -41.193 1.00 36.97 112 PRO A O 1
ATOM 875 N N . GLN A 1 113 ? -5.915 7.358 -41.054 1.00 37.81 113 GLN A N 1
ATOM 876 C CA . GLN A 1 113 ? -5.736 6.414 -39.960 1.00 37.81 113 GLN A CA 1
ATOM 877 C C . GLN A 1 113 ? -6.186 7.110 -38.673 1.00 37.81 113 GLN A C 1
ATOM 879 O O . GLN A 1 113 ? -5.406 7.743 -37.966 1.00 37.81 113 GLN A O 1
ATOM 884 N N . LYS A 1 114 ? -7.485 7.008 -38.378 1.00 35.44 114 LYS A N 1
ATOM 885 C CA . LYS A 1 114 ? -8.014 7.184 -37.025 1.00 35.44 114 LYS A CA 1
ATOM 886 C C . LYS A 1 114 ? -7.503 6.017 -36.172 1.00 35.44 114 LYS A C 1
ATOM 888 O O . LYS A 1 114 ? -8.223 5.058 -35.919 1.00 35.44 114 LYS A O 1
ATOM 893 N N . TYR A 1 115 ? -6.248 6.094 -35.739 1.00 40.94 115 TYR A N 1
ATOM 894 C CA . TYR A 1 115 ? -5.791 5.371 -34.557 1.00 40.94 115 TYR A CA 1
ATOM 895 C C . TYR A 1 115 ? -6.355 6.102 -33.341 1.00 40.94 115 TYR A C 1
ATOM 897 O O . TYR A 1 115 ? -5.716 6.964 -32.750 1.00 40.94 115 TYR A O 1
ATOM 905 N N . ALA A 1 116 ? -7.613 5.807 -33.030 1.00 37.81 116 ALA A N 1
ATOM 906 C CA . ALA A 1 116 ? -8.223 6.209 -31.779 1.00 37.81 116 ALA A CA 1
ATOM 907 C C . ALA A 1 116 ? -7.537 5.439 -30.641 1.00 37.81 116 ALA A C 1
ATOM 909 O O . ALA A 1 116 ? -7.744 4.238 -30.504 1.00 37.81 116 ALA A O 1
ATOM 910 N N . ASN A 1 117 ? -6.675 6.129 -29.891 1.00 38.94 117 ASN A N 1
ATOM 911 C CA . ASN A 1 117 ? -6.475 6.056 -28.437 1.00 38.94 117 ASN A CA 1
ATOM 912 C C . ASN A 1 117 ? -6.804 4.724 -27.720 1.00 38.94 117 ASN A C 1
ATOM 914 O O . ASN A 1 117 ? -7.476 4.726 -26.695 1.00 38.94 117 ASN A O 1
ATOM 918 N N . SER A 1 118 ? -6.322 3.579 -28.207 1.00 38.78 118 SER A N 1
ATOM 919 C CA . SER A 1 118 ? -6.495 2.279 -27.532 1.00 38.78 118 SER A CA 1
ATOM 920 C C . SER A 1 118 ? -5.304 1.887 -26.646 1.00 38.78 118 SER A C 1
ATOM 922 O O . SER A 1 118 ? -5.349 0.869 -25.959 1.00 38.78 118 SER A O 1
ATOM 924 N N . GLY A 1 119 ? -4.240 2.698 -26.635 1.00 36.53 119 GLY A N 1
ATOM 925 C CA . GLY A 1 119 ? -2.995 2.432 -25.905 1.00 36.53 119 GLY A CA 1
ATOM 926 C C . GLY A 1 119 ? -2.915 3.004 -24.486 1.00 36.53 119 GLY A C 1
ATOM 927 O O . GLY A 1 119 ? -1.884 2.834 -23.838 1.00 36.53 119 GLY A O 1
ATOM 928 N N . GLU A 1 120 ? -3.946 3.700 -23.995 1.00 41.09 120 GLU A N 1
ATOM 929 C CA . GLU A 1 120 ? -3.868 4.396 -22.698 1.00 41.09 120 GLU A CA 1
ATOM 930 C C . GLU A 1 120 ? -4.437 3.608 -21.513 1.00 41.09 120 GLU A C 1
ATOM 932 O O . GLU A 1 120 ? -4.036 3.860 -20.383 1.00 41.09 120 GLU A O 1
ATOM 937 N N . VAL A 1 121 ? -5.286 2.601 -21.738 1.00 40.16 121 VAL A N 1
ATOM 938 C CA . VAL A 1 121 ? -5.976 1.893 -20.638 1.00 40.16 121 VAL A CA 1
ATOM 939 C C . VAL A 1 121 ? -5.170 0.699 -20.090 1.00 40.16 121 VAL A C 1
ATOM 941 O O . VAL A 1 121 ? -5.369 0.283 -18.953 1.00 40.16 121 VAL A O 1
ATOM 944 N N . TRP A 1 122 ? -4.199 0.176 -20.849 1.00 38.47 122 TRP A N 1
ATOM 945 C CA . TRP A 1 122 ? -3.464 -1.061 -20.520 1.00 38.47 122 TRP A CA 1
ATOM 946 C C . TRP A 1 122 ? -2.282 -0.891 -19.549 1.00 38.47 122 TRP A C 1
ATOM 948 O O . TRP A 1 122 ? -1.574 -1.856 -19.282 1.00 38.47 122 TRP A O 1
ATOM 958 N N . ARG A 1 123 ? -2.036 0.313 -19.011 1.00 49.16 123 ARG A N 1
ATOM 959 C CA . ARG A 1 123 ? -0.837 0.600 -18.193 1.00 49.16 123 ARG A CA 1
ATOM 960 C C . ARG A 1 123 ? -1.034 0.530 -16.671 1.00 49.16 123 ARG A C 1
ATOM 962 O O . ARG A 1 123 ? -0.052 0.646 -15.948 1.00 49.16 123 ARG A O 1
ATOM 969 N N . GLU A 1 124 ? -2.249 0.305 -16.172 1.00 47.31 124 GLU A N 1
ATOM 970 C CA . GLU A 1 124 ? -2.577 0.547 -14.750 1.00 47.31 124 GLU A CA 1
ATOM 971 C C . GLU A 1 124 ? -2.661 -0.712 -13.852 1.00 47.31 124 GLU A C 1
ATOM 973 O O . GLU A 1 124 ? -2.870 -0.595 -12.647 1.00 47.31 124 GLU A O 1
ATOM 978 N N . LEU A 1 125 ? -2.500 -1.934 -14.376 1.00 52.56 125 LEU A N 1
ATOM 979 C CA . LEU A 1 125 ? -2.866 -3.162 -13.640 1.00 52.56 125 LEU A CA 1
ATOM 980 C C . LEU A 1 125 ? -1.772 -4.045 -12.999 1.00 52.56 125 LEU A C 1
ATOM 982 O O . LEU A 1 125 ? -2.162 -4.889 -12.187 1.00 52.56 125 LEU A O 1
ATOM 986 N N . PRO A 1 126 ? -0.446 -3.844 -13.177 1.00 54.38 126 PRO A N 1
ATOM 987 C CA . PRO A 1 126 ? 0.553 -4.597 -12.399 1.00 54.38 126 PRO A CA 1
ATOM 988 C C . PRO A 1 126 ? 0.402 -4.426 -10.873 1.00 54.38 126 PRO A C 1
ATOM 990 O O . PRO A 1 126 ? 0.775 -5.302 -10.090 1.00 54.38 126 PRO A O 1
ATOM 993 N N . GLY A 1 127 ? -0.184 -3.306 -10.430 1.00 58.03 127 GLY A N 1
ATOM 994 C CA . GLY A 1 127 ? -0.456 -3.038 -9.018 1.00 58.03 127 GLY A CA 1
ATOM 995 C C . GLY A 1 127 ? -1.579 -3.891 -8.416 1.00 58.03 127 GLY A C 1
ATOM 996 O O . GLY A 1 127 ? -1.535 -4.182 -7.222 1.00 58.03 127 GLY A O 1
ATOM 997 N N . ALA A 1 128 ? -2.555 -4.339 -9.214 1.00 64.81 128 ALA A N 1
ATOM 998 C CA . ALA A 1 128 ? -3.742 -5.026 -8.700 1.00 64.81 128 ALA A CA 1
ATOM 999 C C . ALA A 1 128 ? -3.397 -6.370 -8.042 1.00 64.81 128 ALA A C 1
ATOM 1001 O O . ALA A 1 128 ? -3.879 -6.652 -6.947 1.00 64.81 128 ALA A O 1
ATOM 1002 N N . CYS A 1 129 ? -2.495 -7.155 -8.640 1.00 68.38 129 CYS A N 1
ATOM 1003 C CA . CYS A 1 129 ? -2.054 -8.432 -8.071 1.00 68.38 129 CYS A CA 1
ATOM 1004 C C . CYS A 1 129 ? -1.363 -8.256 -6.712 1.00 68.38 129 CYS A C 1
ATOM 1006 O O . CYS A 1 129 ? -1.603 -9.028 -5.783 1.00 68.38 129 CYS A O 1
ATOM 1008 N N . SER A 1 130 ? -0.531 -7.219 -6.581 1.00 71.44 130 SER A N 1
ATOM 1009 C CA . SER A 1 130 ? 0.172 -6.915 -5.328 1.00 71.44 130 SER A CA 1
ATOM 1010 C C . SER A 1 130 ? -0.804 -6.478 -4.235 1.00 71.44 130 SER A C 1
ATOM 1012 O O . SER A 1 130 ? -0.682 -6.917 -3.091 1.00 71.44 130 SER A O 1
ATOM 1014 N N . THR A 1 131 ? -1.804 -5.667 -4.593 1.00 78.38 131 THR A N 1
ATOM 1015 C CA . THR A 1 131 ? -2.870 -5.239 -3.677 1.00 78.38 131 THR A CA 1
ATOM 1016 C C . THR A 1 131 ? -3.719 -6.420 -3.219 1.00 78.38 131 THR A C 1
ATOM 1018 O O . THR A 1 131 ? -3.857 -6.624 -2.017 1.00 78.38 131 THR A O 1
ATOM 1021 N N . LEU A 1 132 ? -4.210 -7.248 -4.147 1.00 83.06 132 LEU A N 1
ATOM 1022 C CA . LEU A 1 132 ? -5.011 -8.438 -3.833 1.00 83.06 132 LEU A CA 1
ATOM 1023 C C . LEU A 1 132 ? -4.229 -9.437 -2.966 1.00 83.06 132 LEU A C 1
ATOM 1025 O O . LEU A 1 132 ? -4.771 -9.985 -2.007 1.00 83.06 132 LEU A O 1
ATOM 1029 N N . GLY A 1 133 ? -2.937 -9.633 -3.250 1.00 84.75 133 GLY A N 1
ATOM 1030 C CA . GLY A 1 133 ? -2.051 -10.435 -2.406 1.00 84.75 133 GLY A CA 1
ATOM 1031 C C . GLY A 1 133 ? -1.913 -9.854 -0.994 1.00 84.75 133 GLY A C 1
ATOM 1032 O O . GLY A 1 133 ? -2.054 -10.576 -0.008 1.00 84.75 133 GLY A O 1
ATOM 1033 N N . GLY A 1 134 ? -1.702 -8.540 -0.874 1.00 84.44 134 GLY A N 1
ATOM 1034 C CA . GLY A 1 134 ? -1.642 -7.846 0.416 1.00 84.44 134 GLY A CA 1
ATOM 1035 C C . GLY A 1 134 ? -2.938 -7.956 1.228 1.00 84.44 134 GLY A C 1
ATOM 1036 O O . GLY A 1 134 ? -2.891 -8.213 2.435 1.00 84.44 134 GLY A O 1
ATOM 1037 N N . GLN A 1 135 ? -4.090 -7.831 0.568 1.00 88.88 135 GLN A N 1
ATOM 1038 C CA . GLN A 1 135 ? -5.414 -8.013 1.168 1.00 88.88 135 GLN A CA 1
ATOM 1039 C C . GLN A 1 135 ? -5.610 -9.447 1.662 1.00 88.88 135 GLN A C 1
ATOM 1041 O O . GLN A 1 135 ? -6.039 -9.655 2.798 1.00 88.88 135 GLN A O 1
ATOM 1046 N N . PHE A 1 136 ? -5.216 -10.439 0.860 1.00 90.25 136 PHE A N 1
ATOM 1047 C CA . PHE A 1 136 ? -5.263 -11.847 1.244 1.00 90.25 136 PHE A CA 1
ATOM 1048 C C . PHE A 1 136 ? -4.439 -12.130 2.507 1.00 90.25 136 PHE A C 1
ATOM 1050 O O . PHE A 1 136 ? -4.943 -12.748 3.450 1.00 90.25 136 PHE A O 1
ATOM 1057 N N . PHE A 1 137 ? -3.193 -11.651 2.574 1.00 89.31 137 PHE A N 1
ATOM 1058 C CA . PHE A 1 137 ? -2.350 -11.846 3.759 1.00 89.31 137 PHE A CA 1
ATOM 1059 C C . PHE A 1 137 ? -2.903 -11.117 4.989 1.00 89.31 137 PHE A C 1
ATOM 1061 O O . PHE A 1 137 ? -2.924 -11.690 6.080 1.00 89.31 137 PHE A O 1
ATOM 1068 N N . THR A 1 138 ? -3.411 -9.895 4.813 1.00 89.75 138 THR A N 1
ATOM 1069 C CA . THR A 1 138 ? -4.050 -9.124 5.891 1.00 89.75 138 THR A CA 1
ATOM 1070 C C . THR A 1 138 ? -5.281 -9.849 6.436 1.00 89.75 138 THR A C 1
ATOM 1072 O O . THR A 1 138 ? -5.396 -10.038 7.647 1.00 89.75 138 THR A O 1
ATOM 1075 N N . ALA A 1 139 ? -6.167 -10.328 5.561 1.00 92.69 139 ALA A N 1
ATOM 1076 C CA . ALA A 1 139 ? -7.351 -11.086 5.952 1.00 92.69 139 ALA A CA 1
ATOM 1077 C C . ALA A 1 139 ? -6.981 -12.397 6.655 1.00 92.69 139 ALA A C 1
ATOM 1079 O O . ALA A 1 139 ? -7.541 -12.711 7.702 1.00 92.69 139 ALA A O 1
ATOM 1080 N N . THR A 1 140 ? -5.995 -13.126 6.128 1.00 92.69 140 THR A N 1
ATOM 1081 C CA . THR A 1 140 ? -5.471 -14.358 6.736 1.00 92.69 140 THR A CA 1
ATOM 1082 C C . THR A 1 140 ? -5.007 -14.095 8.171 1.00 92.69 140 THR A C 1
ATOM 1084 O O . THR A 1 140 ? -5.425 -14.779 9.105 1.00 92.69 140 THR A O 1
ATOM 1087 N N . HIS A 1 141 ? -4.193 -13.060 8.371 1.00 91.69 141 HIS A N 1
ATOM 1088 C CA . HIS A 1 141 ? -3.679 -12.694 9.687 1.00 91.69 141 HIS A CA 1
ATOM 1089 C C . HIS A 1 141 ? -4.784 -12.254 10.660 1.00 91.69 141 HIS A C 1
ATOM 1091 O O . HIS A 1 141 ? -4.820 -12.727 11.797 1.00 91.69 141 HIS A O 1
ATOM 1097 N N . LEU A 1 142 ? -5.695 -11.376 10.226 1.00 92.12 142 LEU A N 1
ATOM 1098 C CA . LEU A 1 142 ? -6.708 -10.772 11.098 1.00 92.12 142 LEU A CA 1
ATOM 1099 C C . LEU A 1 142 ? -7.908 -11.684 11.387 1.00 92.12 142 LEU A C 1
ATOM 1101 O O . LEU A 1 142 ? -8.509 -11.556 12.452 1.00 92.12 142 LEU A O 1
ATOM 1105 N N . LEU A 1 143 ? -8.280 -12.575 10.463 1.00 93.06 143 LEU A N 1
ATOM 1106 C CA . LEU A 1 143 ? -9.429 -13.471 10.636 1.00 93.06 143 LEU A CA 1
ATOM 1107 C C . LEU A 1 143 ? -9.049 -14.811 11.262 1.00 93.06 143 LEU A C 1
ATOM 1109 O O . LEU A 1 143 ? -9.829 -15.318 12.071 1.00 93.06 143 LEU A O 1
ATOM 1113 N N . LEU A 1 144 ? -7.898 -15.383 10.886 1.00 92.94 144 LEU A N 1
ATOM 1114 C CA . LEU A 1 144 ? -7.524 -16.740 11.299 1.00 92.94 144 LEU A CA 1
ATOM 1115 C C . LEU A 1 144 ? -6.590 -16.760 12.506 1.00 92.94 144 LEU A C 1
ATOM 1117 O O . LEU A 1 144 ? -6.771 -17.589 13.392 1.00 92.94 144 LEU A O 1
ATOM 1121 N N . PHE A 1 145 ? -5.596 -15.872 12.533 1.00 89.94 145 PHE A N 1
ATOM 1122 C CA . PHE A 1 145 ? -4.510 -15.948 13.514 1.00 89.94 145 PHE A CA 1
ATOM 1123 C C . PHE A 1 145 ? -4.648 -14.962 14.670 1.00 89.94 145 PHE A C 1
ATOM 1125 O O . PHE A 1 145 ? -4.128 -15.214 15.754 1.00 89.94 145 PHE A O 1
ATOM 1132 N N . SER A 1 146 ? -5.345 -13.849 14.454 1.00 87.69 146 SER A N 1
ATOM 1133 C CA . SER A 1 146 ? -5.426 -12.768 15.431 1.00 87.69 146 SER A CA 1
ATOM 1134 C C . SER A 1 146 ? -6.841 -12.565 15.954 1.00 87.69 146 SER A C 1
ATOM 1136 O O . SER A 1 146 ? -7.839 -12.732 15.253 1.00 87.69 146 SER A O 1
ATOM 1138 N N . GLU A 1 147 ? -6.929 -12.106 17.199 1.00 88.81 147 GLU A N 1
ATOM 1139 C CA . GLU A 1 147 ? -8.147 -11.517 17.745 1.00 88.81 147 GLU A CA 1
ATOM 1140 C C . GLU A 1 147 ? -7.962 -10.005 17.903 1.00 88.81 147 GLU A C 1
ATOM 1142 O O . GLU A 1 147 ? -7.687 -9.534 19.011 1.00 88.81 147 GLU A O 1
ATOM 1147 N N . PRO A 1 148 ? -8.122 -9.213 16.824 1.00 87.38 148 PRO A N 1
ATOM 1148 C CA . PRO A 1 148 ? -7.757 -7.797 16.842 1.00 87.38 148 PRO A CA 1
ATOM 1149 C C . PRO A 1 148 ? -8.529 -7.008 17.905 1.00 87.38 148 PRO A C 1
ATOM 1151 O O . PRO A 1 148 ? -7.946 -6.200 18.616 1.00 87.38 148 PRO A O 1
ATOM 1154 N N . LEU A 1 149 ? -9.821 -7.297 18.109 1.00 89.44 149 LEU A N 1
ATOM 1155 C CA . LEU A 1 149 ? -10.622 -6.627 19.144 1.00 89.44 149 LEU A CA 1
ATOM 1156 C C . LEU A 1 149 ? -10.163 -6.944 20.578 1.00 89.44 149 LEU A C 1
ATOM 1158 O O . LEU A 1 149 ? -10.386 -6.139 21.484 1.00 89.44 149 LEU A O 1
ATOM 1162 N N . ALA A 1 150 ? -9.568 -8.116 20.816 1.00 87.50 150 ALA A N 1
ATOM 1163 C CA . ALA A 1 150 ? -9.043 -8.482 22.132 1.00 87.50 150 ALA A CA 1
ATOM 1164 C C . ALA A 1 150 ? -7.633 -7.926 22.338 1.00 87.50 150 ALA A C 1
ATOM 1166 O O . ALA A 1 150 ? -7.374 -7.299 23.361 1.00 87.50 150 ALA A O 1
ATOM 1167 N N . GLN A 1 151 ? -6.757 -8.132 21.355 1.00 89.19 151 GLN A N 1
ATOM 1168 C CA . GLN A 1 151 ? -5.315 -7.964 21.500 1.00 89.19 151 GLN A CA 1
ATOM 1169 C C . GLN A 1 151 ? -4.824 -6.575 21.104 1.00 89.19 151 GLN A C 1
ATOM 1171 O O . GLN A 1 151 ? -3.837 -6.107 21.663 1.00 89.19 151 GLN A O 1
ATOM 1176 N N . TYR A 1 152 ? -5.458 -5.912 20.134 1.00 91.25 152 TYR A N 1
ATOM 1177 C CA . TYR A 1 152 ? -4.924 -4.668 19.587 1.00 91.25 152 TYR A CA 1
ATOM 1178 C C . TYR A 1 152 ? -5.488 -3.458 20.310 1.00 91.25 152 TYR A C 1
ATOM 1180 O O . TYR A 1 152 ? -6.684 -3.384 20.607 1.00 91.25 152 TYR A O 1
ATOM 1188 N N . ARG A 1 153 ? -4.610 -2.503 20.603 1.00 90.38 153 ARG A N 1
ATOM 1189 C CA . ARG A 1 153 ? -4.943 -1.241 21.262 1.00 90.38 153 ARG A CA 1
ATOM 1190 C C . ARG A 1 153 ? -4.188 -0.114 20.581 1.00 90.38 153 ARG A C 1
ATOM 1192 O O . ARG A 1 153 ? -2.970 -0.208 20.404 1.00 90.38 153 ARG A O 1
ATOM 1199 N N . HIS A 1 154 ? -4.914 0.928 20.200 1.00 89.88 154 HIS A N 1
ATOM 1200 C CA . HIS A 1 154 ? -4.319 2.187 19.785 1.00 89.88 154 HIS A CA 1
ATOM 1201 C C . HIS A 1 154 ? -3.968 3.012 21.027 1.00 89.88 154 HIS A C 1
ATOM 1203 O O . HIS A 1 154 ? -4.666 2.947 22.037 1.00 89.88 154 HIS A O 1
ATOM 1209 N N . ARG A 1 155 ? -2.913 3.826 20.961 1.00 84.19 155 ARG A N 1
ATOM 1210 C CA . ARG A 1 155 ? -2.457 4.669 22.085 1.00 84.19 155 ARG A CA 1
ATOM 1211 C C . ARG A 1 155 ? -3.524 5.635 22.618 1.00 84.19 155 ARG A C 1
ATOM 1213 O O . ARG A 1 155 ? -3.466 6.046 23.767 1.00 84.19 155 ARG A O 1
ATOM 1220 N N . GLU A 1 156 ? -4.471 6.016 21.766 1.00 83.62 156 GLU A N 1
ATOM 1221 C CA . GLU A 1 156 ? -5.565 6.938 22.102 1.00 83.62 156 GLU A CA 1
ATOM 1222 C C . GLU A 1 156 ? -6.808 6.205 22.630 1.00 83.62 156 GLU A C 1
ATOM 1224 O O . GLU A 1 156 ? -7.795 6.838 23.011 1.00 83.62 156 GLU A O 1
ATOM 1229 N N . ASP A 1 157 ? -6.785 4.869 22.658 1.00 86.25 157 ASP A N 1
ATOM 1230 C CA . ASP A 1 157 ? -7.897 4.077 23.158 1.00 86.25 157 ASP A CA 1
ATOM 1231 C C . ASP A 1 157 ? -7.928 4.116 24.690 1.00 86.25 157 ASP A C 1
ATOM 1233 O O . ASP A 1 157 ? -7.149 3.444 25.359 1.00 86.25 157 ASP A O 1
ATOM 1237 N N . LYS A 1 158 ? -8.873 4.882 25.245 1.00 83.25 158 LYS A N 1
ATOM 1238 C CA . LYS A 1 158 ? -9.173 4.883 26.689 1.00 83.25 158 LYS A CA 1
ATOM 1239 C C . LYS A 1 158 ? -10.008 3.672 27.113 1.00 83.25 158 LYS A C 1
ATOM 1241 O O . LYS A 1 158 ? -9.813 3.131 28.192 1.00 83.25 158 LYS A O 1
ATOM 1246 N N . ASP A 1 159 ? -10.899 3.234 26.224 1.00 86.31 159 ASP A N 1
ATOM 1247 C CA . ASP A 1 159 ? -11.844 2.145 26.464 1.00 86.31 159 ASP A CA 1
ATOM 1248 C C . ASP A 1 159 ? -11.617 0.972 25.513 1.00 86.31 159 ASP A C 1
ATOM 1250 O O . ASP A 1 159 ? -11.174 1.144 24.369 1.00 86.31 159 ASP A O 1
ATOM 1254 N N . GLU A 1 160 ? -12.038 -0.217 25.951 1.00 87.12 160 GLU A N 1
ATOM 1255 C CA . GLU A 1 160 ? -12.034 -1.423 25.128 1.00 87.12 160 GLU A CA 1
ATOM 1256 C C . GLU A 1 160 ? -12.807 -1.228 23.807 1.00 87.12 160 GLU A C 1
ATOM 1258 O O . GLU A 1 160 ? -13.979 -0.830 23.821 1.00 87.12 160 GLU A O 1
ATOM 1263 N N . PRO A 1 161 ? -12.226 -1.609 22.653 1.00 88.00 161 PRO A N 1
ATOM 1264 C CA . PRO A 1 161 ? -12.874 -1.491 21.344 1.00 88.00 161 PRO A CA 1
ATOM 1265 C C . PRO A 1 161 ? -14.229 -2.210 21.257 1.00 88.00 161 PRO A C 1
ATOM 1267 O O . PRO A 1 161 ? -15.125 -1.770 20.534 1.00 88.00 161 PRO A O 1
ATOM 1270 N N . ARG A 1 162 ? -14.412 -3.293 22.029 1.00 88.31 162 ARG A N 1
ATOM 1271 C CA . ARG A 1 162 ? -15.663 -4.068 22.093 1.00 88.31 162 ARG A CA 1
ATOM 1272 C C . ARG A 1 162 ? -16.824 -3.286 22.711 1.00 88.31 162 ARG A C 1
ATOM 1274 O O . ARG A 1 162 ? -17.967 -3.540 22.348 1.00 88.31 162 ARG A O 1
ATOM 1281 N N . LYS A 1 163 ? -16.544 -2.327 23.597 1.00 89.19 163 LYS A N 1
ATOM 1282 C CA . LYS A 1 163 ? -17.567 -1.503 24.264 1.00 89.19 163 LYS A CA 1
ATOM 1283 C C . LYS A 1 163 ? -18.054 -0.348 23.382 1.00 89.19 163 LYS A C 1
ATOM 1285 O O . LYS A 1 163 ? -19.066 0.276 23.677 1.00 89.19 163 LYS A O 1
ATOM 1290 N N . ARG A 1 164 ? -17.363 -0.067 22.271 1.00 89.00 164 ARG A N 1
ATOM 1291 C CA . ARG A 1 164 ? -17.732 1.006 21.337 1.00 89.00 164 ARG A CA 1
ATOM 1292 C C . ARG A 1 164 ? -18.967 0.635 20.526 1.00 89.00 164 ARG A C 1
ATOM 1294 O O . ARG A 1 164 ? -19.190 -0.540 20.219 1.00 89.00 164 ARG A O 1
ATOM 1301 N N . SER A 1 165 ? -19.711 1.660 20.106 1.00 93.62 165 SER A N 1
ATOM 1302 C CA . SER A 1 165 ? -20.775 1.506 19.114 1.00 93.62 165 SER A CA 1
ATOM 1303 C C . SER A 1 165 ? -20.238 0.850 17.842 1.00 93.62 165 SER A C 1
ATOM 1305 O O . SER A 1 165 ? -19.061 0.997 17.498 1.00 93.62 165 SER A O 1
ATOM 1307 N N . PHE A 1 166 ? -21.110 0.131 17.138 1.00 93.19 166 PHE A N 1
ATOM 1308 C CA . PHE A 1 166 ? -20.729 -0.651 15.965 1.00 93.19 166 PHE A CA 1
ATOM 1309 C C . PHE A 1 166 ? -19.942 0.171 14.933 1.00 93.19 166 PHE A C 1
ATOM 1311 O O . PHE A 1 166 ? -18.864 -0.238 14.523 1.00 93.19 166 PHE A O 1
ATOM 1318 N N . TRP A 1 167 ? -20.408 1.374 14.591 1.00 91.38 167 TRP A N 1
ATOM 1319 C CA . TRP A 1 167 ? -19.743 2.229 13.602 1.00 91.38 167 TRP A CA 1
ATOM 1320 C C . TRP A 1 167 ? -18.368 2.725 14.043 1.00 91.38 167 TRP A C 1
ATOM 1322 O O . TRP A 1 167 ? -17.424 2.705 13.257 1.00 91.38 167 TRP A O 1
ATOM 1332 N N . ARG A 1 168 ? -18.215 3.114 15.314 1.00 90.44 168 ARG A N 1
ATOM 1333 C CA . ARG A 1 168 ? -16.900 3.494 15.854 1.00 90.44 168 ARG A CA 1
ATOM 1334 C C . ARG A 1 168 ? -15.940 2.313 15.839 1.00 90.44 168 ARG A C 1
ATOM 1336 O O . ARG A 1 168 ? -14.755 2.489 15.586 1.00 90.44 168 ARG A O 1
ATOM 1343 N N . ARG A 1 169 ? -16.457 1.112 16.087 1.00 93.00 169 ARG A N 1
ATOM 1344 C CA . ARG A 1 169 ? -15.686 -0.124 16.014 1.00 93.00 169 ARG A CA 1
ATOM 1345 C C . ARG A 1 169 ? -15.314 -0.484 14.576 1.00 93.00 169 ARG A C 1
ATOM 1347 O O . ARG A 1 169 ? -14.174 -0.861 14.360 1.00 93.00 169 ARG A O 1
ATOM 1354 N N . ALA A 1 170 ? -16.218 -0.299 13.615 1.00 92.62 170 ALA A N 1
ATOM 1355 C CA . ALA A 1 170 ? -15.965 -0.511 12.190 1.00 92.62 170 ALA A CA 1
ATOM 1356 C C . ALA A 1 170 ? -14.884 0.435 11.649 1.00 92.62 170 ALA A C 1
ATOM 1358 O O . ALA A 1 170 ? -13.957 -0.013 10.977 1.00 92.62 170 ALA A O 1
ATOM 1359 N N . LEU A 1 171 ? -14.944 1.720 12.011 1.00 90.94 171 LEU A N 1
ATOM 1360 C CA . LEU A 1 171 ? -13.889 2.690 11.697 1.00 90.94 171 LEU A CA 1
ATOM 1361 C C . LEU A 1 171 ? -12.561 2.317 12.368 1.00 90.94 171 LEU A C 1
ATOM 1363 O O . LEU A 1 171 ? -11.505 2.396 11.752 1.00 90.94 171 LEU A O 1
ATOM 1367 N N . TRP A 1 172 ? -12.606 1.851 13.614 1.00 91.94 172 TRP A N 1
ATOM 1368 C CA . TRP A 1 172 ? -11.414 1.401 14.327 1.00 91.94 172 TRP A CA 1
ATOM 1369 C C . TRP A 1 172 ? -10.773 0.163 13.678 1.00 91.94 172 TRP A C 1
ATOM 1371 O O . TRP A 1 172 ? -9.558 0.121 13.497 1.00 91.94 172 TRP A O 1
ATOM 1381 N N . THR A 1 173 ? -11.568 -0.824 13.254 1.00 92.56 173 THR A N 1
ATOM 1382 C CA . THR A 1 173 ? -11.067 -1.993 12.512 1.00 92.56 173 THR A CA 1
ATOM 1383 C C . THR A 1 173 ? -10.580 -1.625 11.115 1.00 92.56 173 THR A C 1
ATOM 1385 O O . THR A 1 173 ? -9.597 -2.198 10.657 1.00 92.56 173 THR A O 1
ATOM 1388 N N . TRP A 1 174 ? -11.202 -0.641 10.462 1.00 91.31 174 TRP A N 1
ATOM 1389 C CA . TRP A 1 174 ? -10.717 -0.084 9.198 1.00 91.31 174 TRP A CA 1
ATOM 1390 C C . TRP A 1 174 ? -9.308 0.506 9.352 1.00 91.31 174 TRP A C 1
ATOM 1392 O O . TRP A 1 174 ? -8.425 0.223 8.542 1.00 91.31 174 TRP A O 1
ATOM 1402 N N . CYS A 1 175 ? -9.048 1.230 10.448 1.00 88.56 175 CYS A N 1
ATOM 1403 C CA . CYS A 1 175 ? -7.704 1.719 10.761 1.00 88.56 175 CYS A CA 1
ATOM 1404 C C . CYS A 1 175 ? -6.680 0.583 10.920 1.00 88.56 175 CYS A C 1
ATOM 1406 O O . CYS A 1 175 ? -5.533 0.754 10.518 1.00 88.56 175 CYS A O 1
ATOM 1408 N N . ILE A 1 176 ? -7.068 -0.577 11.461 1.00 90.06 176 ILE A N 1
ATOM 1409 C CA . ILE A 1 176 ? -6.175 -1.745 11.576 1.00 90.06 176 ILE A CA 1
ATOM 1410 C C . ILE A 1 176 ? -5.868 -2.341 10.207 1.00 90.06 176 ILE A C 1
ATOM 1412 O O . ILE A 1 176 ? -4.700 -2.584 9.906 1.00 90.06 176 ILE A O 1
ATOM 1416 N N . VAL A 1 177 ? -6.897 -2.554 9.378 1.00 89.12 177 VAL A N 1
ATOM 1417 C CA . VAL A 1 177 ? -6.753 -3.130 8.028 1.00 89.12 177 VAL A CA 1
ATOM 1418 C C . VAL A 1 177 ? -5.773 -2.301 7.189 1.00 89.12 177 VAL A C 1
ATOM 1420 O O . VAL A 1 177 ? -4.920 -2.862 6.507 1.00 89.12 177 VAL A O 1
ATOM 1423 N N . HIS A 1 178 ? -5.814 -0.973 7.321 1.00 84.81 178 HIS A N 1
ATOM 1424 C CA . HIS A 1 178 ? -4.919 -0.060 6.602 1.00 84.81 178 HIS A CA 1
ATOM 1425 C C . HIS A 1 178 ? -3.666 0.371 7.383 1.00 84.81 178 HIS A C 1
ATOM 1427 O O . HIS A 1 178 ? -2.896 1.201 6.893 1.00 84.81 178 HIS A O 1
ATOM 1433 N N . SER A 1 179 ? -3.399 -0.209 8.559 1.00 82.38 179 SER A N 1
ATOM 1434 C CA . SER A 1 179 ? -2.184 0.049 9.347 1.00 82.38 179 SER A CA 1
ATOM 1435 C C . SER A 1 179 ? -1.360 -1.228 9.552 1.00 82.38 179 SER A C 1
ATOM 1437 O O . SER A 1 179 ? -1.157 -1.675 10.687 1.00 82.38 179 SER A O 1
ATOM 1439 N N . PRO A 1 180 ? -0.794 -1.809 8.472 1.00 74.69 180 PRO A N 1
ATOM 1440 C CA . PRO A 1 180 ? 0.039 -3.010 8.573 1.00 74.69 180 PRO A CA 1
ATOM 1441 C C . PRO A 1 180 ? 1.312 -2.776 9.401 1.00 74.69 180 PRO A C 1
ATOM 1443 O O . PRO A 1 180 ? 1.908 -3.715 9.915 1.00 74.69 180 PRO A O 1
ATOM 1446 N N . ARG A 1 181 ? 1.741 -1.514 9.547 1.00 75.50 181 ARG A N 1
ATOM 1447 C CA . ARG A 1 181 ? 2.907 -1.124 10.358 1.00 75.50 181 ARG A CA 1
ATOM 1448 C C . ARG A 1 181 ? 2.569 -0.856 11.826 1.00 75.50 181 ARG A C 1
ATOM 1450 O O . ARG A 1 181 ? 3.491 -0.681 12.623 1.00 75.50 181 ARG A O 1
ATOM 1457 N N . GLY A 1 182 ? 1.280 -0.799 12.170 1.00 85.25 182 GLY A N 1
ATOM 1458 C CA . GLY A 1 182 ? 0.815 -0.586 13.537 1.00 85.25 182 GLY A CA 1
ATOM 1459 C C . GLY A 1 182 ? 1.322 0.713 14.162 1.00 85.25 182 GLY A C 1
ATOM 1460 O O . GLY A 1 182 ? 1.622 0.733 15.347 1.00 85.25 182 GLY A O 1
ATOM 1461 N N . ILE A 1 183 ? 1.476 1.802 13.403 1.00 83.94 183 ILE A N 1
ATO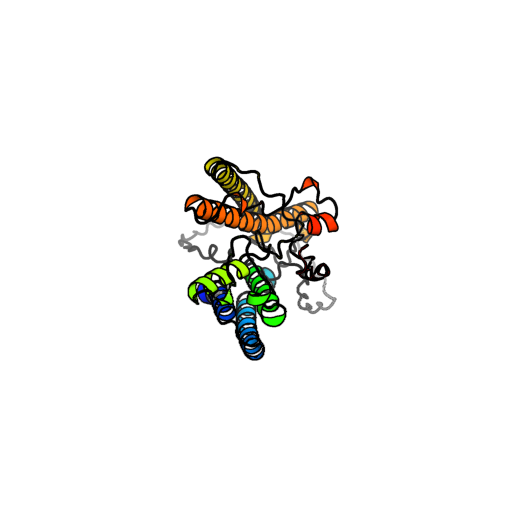M 1462 C CA . ILE A 1 183 ? 1.984 3.071 13.959 1.00 83.94 183 ILE A CA 1
ATOM 1463 C C . ILE A 1 183 ? 0.989 3.600 14.999 1.00 83.94 183 ILE A C 1
ATOM 1465 O O . ILE A 1 183 ? -0.168 3.832 14.669 1.00 83.94 183 ILE A O 1
ATOM 1469 N N . GLY A 1 184 ? 1.431 3.775 16.248 1.00 83.06 184 GLY A N 1
ATOM 1470 C CA . GLY A 1 184 ? 0.554 4.157 17.363 1.00 83.06 184 GLY A CA 1
ATOM 1471 C C . GLY A 1 184 ? -0.224 3.000 17.993 1.00 83.06 184 GLY A C 1
ATOM 1472 O O . GLY A 1 184 ? -1.012 3.237 18.906 1.00 83.06 184 GLY A O 1
ATOM 1473 N N . TRP A 1 185 ? 0.015 1.767 17.550 1.00 88.31 185 TRP A N 1
ATOM 1474 C CA . TRP A 1 185 ? -0.603 0.558 18.085 1.00 88.31 185 TRP A CA 1
ATOM 1475 C C . TRP A 1 185 ? 0.360 -0.212 18.988 1.00 88.31 185 TRP A C 1
ATOM 1477 O O . TRP A 1 185 ? 1.577 -0.107 18.863 1.00 88.31 185 TRP A O 1
ATOM 1487 N N . ASN A 1 186 ? -0.172 -1.047 19.873 1.00 88.81 186 ASN A N 1
ATOM 1488 C CA . ASN A 1 186 ? 0.642 -1.911 20.734 1.00 88.81 186 ASN A CA 1
ATOM 1489 C C . ASN A 1 186 ? 1.483 -2.953 19.966 1.00 88.81 186 ASN A C 1
ATOM 1491 O O . ASN A 1 186 ? 2.493 -3.416 20.484 1.00 88.81 186 ASN A O 1
ATOM 1495 N N . TYR A 1 187 ? 1.100 -3.298 18.733 1.00 86.06 187 TYR A N 1
ATOM 1496 C CA . TYR A 1 187 ? 1.864 -4.174 17.835 1.00 86.06 187 TYR A CA 1
ATOM 1497 C C . TYR A 1 187 ? 2.783 -3.396 16.872 1.00 86.06 187 TYR A C 1
ATOM 1499 O O . TYR A 1 187 ? 3.201 -3.931 15.843 1.00 86.06 187 TYR A O 1
ATOM 1507 N N . GLN A 1 188 ? 3.088 -2.126 17.173 1.00 84.81 188 GLN A N 1
ATOM 1508 C CA . GLN A 1 188 ? 3.958 -1.302 16.338 1.00 84.81 188 GLN A CA 1
ATOM 1509 C C . GLN A 1 188 ? 5.298 -1.999 16.083 1.00 84.81 188 GLN A C 1
ATOM 1511 O O . GLN A 1 188 ? 6.002 -2.417 17.004 1.00 84.81 188 GLN A O 1
ATOM 1516 N N . VAL A 1 189 ? 5.687 -2.075 14.812 1.00 77.50 189 VAL A N 1
ATOM 1517 C CA . VAL A 1 189 ? 6.960 -2.685 14.426 1.00 77.50 189 VAL A CA 1
ATOM 1518 C C . VAL A 1 189 ? 8.123 -1.888 15.035 1.00 77.50 189 VAL A C 1
ATOM 1520 O O . VAL A 1 189 ? 8.235 -0.681 14.830 1.00 77.50 189 VAL A O 1
ATOM 1523 N N . LEU A 1 190 ? 9.054 -2.575 15.705 1.00 69.19 190 LEU A N 1
ATOM 1524 C CA . LEU A 1 190 ? 10.237 -1.998 16.381 1.00 69.19 190 LEU A CA 1
ATOM 1525 C C . LEU A 1 190 ? 11.156 -1.136 15.490 1.00 69.19 190 LEU A C 1
ATOM 1527 O O . LEU A 1 190 ? 12.071 -0.488 15.981 1.00 69.19 190 LEU A O 1
ATOM 1531 N N . SER A 1 191 ? 10.975 -1.170 14.171 1.00 67.38 191 SER A N 1
ATOM 1532 C CA . SER A 1 191 ? 11.867 -0.550 13.187 1.00 67.38 191 SER A CA 1
ATOM 1533 C C . SER A 1 191 ? 11.252 0.630 12.446 1.00 67.38 191 SER A C 1
ATOM 1535 O O . SER A 1 191 ? 11.744 1.006 11.380 1.00 67.38 191 SER A O 1
ATOM 1537 N N . VAL A 1 192 ? 10.169 1.195 12.968 1.00 67.38 192 VAL A N 1
ATOM 1538 C CA . VAL A 1 192 ? 9.668 2.471 12.461 1.00 67.38 192 VAL A CA 1
ATOM 1539 C C . VAL A 1 192 ? 10.696 3.552 12.826 1.00 67.38 192 VAL A C 1
ATOM 1541 O O . VAL A 1 192 ? 11.197 3.535 13.954 1.00 67.38 192 VAL A O 1
ATOM 1544 N N . PRO A 1 193 ? 11.058 4.463 11.897 1.00 66.94 193 PRO A N 1
ATOM 1545 C CA . PRO A 1 193 ? 11.879 5.619 12.234 1.00 66.94 193 PRO A CA 1
ATOM 1546 C C . PRO A 1 193 ? 11.328 6.315 13.486 1.00 66.94 193 PRO A C 1
ATOM 1548 O O . PRO A 1 193 ? 10.104 6.348 13.657 1.00 66.94 193 PRO A O 1
ATOM 1551 N N . PRO A 1 194 ? 12.193 6.847 14.369 1.00 65.94 194 PRO A N 1
ATOM 1552 C CA . PRO A 1 194 ? 11.724 7.571 15.542 1.00 65.94 194 PRO A CA 1
ATOM 1553 C C . PRO A 1 194 ? 10.728 8.647 15.107 1.00 65.94 194 PRO A C 1
ATOM 1555 O O . PRO A 1 194 ? 10.904 9.267 14.051 1.00 65.94 194 PRO A O 1
ATOM 1558 N N . ARG A 1 195 ? 9.657 8.824 15.893 1.00 66.69 195 ARG A N 1
ATOM 1559 C CA . ARG A 1 195 ? 8.632 9.824 15.584 1.00 66.69 195 ARG A CA 1
ATOM 1560 C C . ARG A 1 195 ? 9.324 11.172 15.377 1.00 66.69 195 ARG A C 1
ATOM 1562 O O . ARG A 1 195 ? 10.183 11.528 16.190 1.00 66.69 195 ARG A O 1
ATOM 1569 N N . PRO A 1 196 ? 8.992 11.900 14.300 1.00 65.56 196 PRO A N 1
ATOM 1570 C CA . PRO A 1 196 ? 9.513 13.243 14.137 1.00 65.56 196 PRO A CA 1
ATOM 1571 C C . PRO A 1 196 ? 9.119 14.054 15.373 1.00 65.56 196 PRO A C 1
ATOM 1573 O O . PRO A 1 196 ? 7.993 13.935 15.855 1.00 65.56 196 PRO A O 1
ATOM 1576 N N . LEU A 1 197 ? 10.065 14.839 15.894 1.00 66.69 197 LEU A N 1
ATOM 1577 C CA . LEU A 1 197 ? 9.806 15.766 16.995 1.00 66.69 197 LEU A CA 1
ATOM 1578 C C . LEU A 1 197 ? 8.591 16.645 16.662 1.00 66.69 197 LEU A C 1
ATOM 1580 O O . LEU A 1 197 ? 8.352 16.876 15.468 1.00 66.69 197 LEU A O 1
ATOM 1584 N N . PRO A 1 198 ? 7.863 17.159 17.675 1.00 64.62 198 PRO A N 1
ATOM 1585 C CA . PRO A 1 198 ? 6.717 18.034 17.466 1.00 64.62 198 PRO A CA 1
ATOM 1586 C C . PRO A 1 198 ? 7.096 19.154 16.499 1.00 64.62 198 PRO A C 1
ATOM 1588 O O . PRO A 1 198 ? 7.854 20.068 16.822 1.00 64.62 198 PRO A O 1
ATOM 1591 N N . CYS A 1 199 ? 6.635 19.031 15.259 1.00 70.50 199 CYS A N 1
ATOM 1592 C CA . CYS A 1 199 ? 6.958 19.953 14.189 1.00 70.50 199 CYS A CA 1
ATOM 1593 C C . CYS A 1 199 ? 5.709 20.755 13.858 1.00 70.50 199 CYS A C 1
ATOM 1595 O O . CYS A 1 199 ? 4.582 20.267 13.967 1.00 70.50 199 CYS A O 1
ATOM 1597 N N . SER A 1 200 ? 5.906 22.006 13.446 1.00 87.06 200 SER A N 1
ATOM 1598 C CA . SER A 1 200 ? 4.799 22.830 12.972 1.00 87.06 200 SER A CA 1
ATOM 1599 C C . SER A 1 200 ? 4.034 22.084 11.874 1.00 87.06 200 SER A C 1
ATOM 1601 O O . SER A 1 200 ? 4.636 21.596 10.913 1.00 87.06 200 SER A O 1
ATOM 1603 N N . LYS A 1 201 ? 2.701 22.026 11.999 1.00 88.31 201 LYS A N 1
ATOM 1604 C CA . LYS A 1 201 ? 1.792 21.391 11.029 1.00 88.31 201 LYS A CA 1
ATOM 1605 C C . LYS A 1 201 ? 2.119 21.807 9.590 1.00 88.31 201 LYS A C 1
ATOM 1607 O O . LYS A 1 201 ? 2.176 20.973 8.691 1.00 88.31 201 LYS A O 1
ATOM 1612 N N . TRP A 1 202 ? 2.407 23.090 9.382 1.00 89.81 202 TRP A N 1
ATOM 1613 C CA . TRP A 1 202 ? 2.749 23.636 8.069 1.00 89.81 202 TRP A CA 1
ATOM 1614 C C . TRP A 1 202 ? 4.140 23.235 7.581 1.00 89.81 202 TRP A C 1
ATOM 1616 O O . TRP A 1 202 ? 4.316 22.987 6.388 1.00 89.81 202 TRP A O 1
ATOM 1626 N N . ALA A 1 203 ? 5.115 23.109 8.484 1.00 91.12 203 ALA A N 1
ATOM 1627 C CA . ALA A 1 203 ? 6.437 22.595 8.134 1.00 91.12 203 ALA A CA 1
ATOM 1628 C C . ALA A 1 203 ? 6.350 21.132 7.665 1.00 91.12 203 ALA A C 1
ATOM 1630 O O . ALA A 1 203 ? 6.948 20.773 6.647 1.00 91.12 203 ALA A O 1
ATOM 1631 N N . PHE A 1 204 ? 5.537 20.315 8.344 1.00 90.81 204 PHE A N 1
ATOM 1632 C CA . PHE A 1 204 ? 5.258 18.940 7.930 1.00 90.81 204 PHE A CA 1
ATOM 1633 C C . PHE A 1 204 ? 4.576 18.877 6.558 1.00 90.81 204 PHE A C 1
ATOM 1635 O O . PHE A 1 204 ? 5.065 18.184 5.663 1.00 90.81 204 PHE A O 1
ATOM 1642 N N . ILE A 1 205 ? 3.487 19.632 6.362 1.00 93.00 205 ILE A N 1
ATOM 1643 C CA . ILE A 1 205 ? 2.746 19.654 5.090 1.00 93.00 205 ILE A CA 1
ATOM 1644 C C . ILE A 1 205 ? 3.666 20.069 3.938 1.00 93.00 205 ILE A C 1
ATOM 1646 O O . ILE A 1 205 ? 3.719 19.378 2.920 1.00 93.00 205 ILE A O 1
ATOM 1650 N N . ARG A 1 206 ? 4.455 21.139 4.108 1.00 93.62 206 ARG A N 1
ATOM 1651 C CA . ARG A 1 206 ? 5.419 21.586 3.092 1.00 93.62 206 ARG A CA 1
ATOM 1652 C C . ARG A 1 206 ? 6.439 20.492 2.765 1.00 93.62 206 ARG A C 1
ATOM 1654 O O . ARG A 1 206 ? 6.699 20.243 1.591 1.00 93.62 206 ARG A O 1
ATOM 1661 N N . SER A 1 207 ? 6.985 19.817 3.778 1.00 91.75 207 SER A N 1
ATOM 1662 C CA . SER A 1 207 ? 7.920 18.701 3.580 1.00 91.75 207 SER A CA 1
ATOM 1663 C C . SER A 1 207 ? 7.291 17.556 2.777 1.00 91.75 207 SER A C 1
ATOM 1665 O O . SER A 1 207 ? 7.910 17.040 1.844 1.00 91.75 207 SER A O 1
ATOM 1667 N N . ARG A 1 208 ? 6.038 17.187 3.075 1.00 93.25 208 ARG A N 1
ATOM 1668 C CA . ARG A 1 208 ? 5.327 16.122 2.352 1.00 93.25 208 ARG A CA 1
ATOM 1669 C C . ARG A 1 208 ? 4.961 16.513 0.924 1.00 93.25 208 ARG A C 1
ATOM 1671 O O . ARG A 1 208 ? 5.125 15.684 0.037 1.00 93.25 208 ARG A O 1
ATOM 1678 N N . ILE A 1 209 ? 4.565 17.760 0.670 1.00 94.88 209 ILE A N 1
ATOM 1679 C CA . ILE A 1 209 ? 4.328 18.25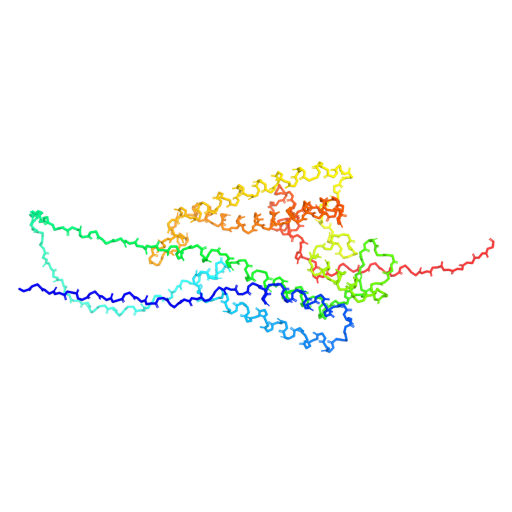8 -0.696 1.00 94.88 209 ILE A CA 1
ATOM 1680 C C . ILE A 1 209 ? 5.619 18.204 -1.522 1.00 94.88 209 ILE A C 1
ATOM 1682 O O . ILE A 1 209 ? 5.609 17.715 -2.649 1.00 94.88 209 ILE A O 1
ATOM 1686 N N . LEU A 1 210 ? 6.755 18.626 -0.957 1.00 94.88 210 LEU A N 1
ATOM 1687 C CA . LEU A 1 210 ? 8.049 18.516 -1.640 1.00 94.88 210 LEU A CA 1
ATOM 1688 C C . LEU A 1 210 ? 8.417 17.055 -1.943 1.00 94.88 210 LEU A C 1
ATOM 1690 O O . LEU A 1 210 ? 8.957 16.761 -3.009 1.00 94.88 210 LEU A O 1
ATOM 1694 N N . GLN A 1 211 ? 8.094 16.126 -1.040 1.00 92.75 211 GLN A N 1
ATOM 1695 C CA . GLN A 1 211 ? 8.273 14.696 -1.293 1.00 92.75 211 GLN A CA 1
ATOM 1696 C C . GLN A 1 211 ? 7.348 14.176 -2.394 1.00 92.75 211 GLN A C 1
ATOM 1698 O O . GLN A 1 211 ? 7.817 13.422 -3.241 1.00 92.75 211 GLN A O 1
ATOM 1703 N N . VAL A 1 212 ? 6.082 14.603 -2.435 1.00 94.31 212 VAL A N 1
ATOM 1704 C CA . VAL A 1 212 ? 5.154 14.281 -3.534 1.00 94.31 212 VAL A CA 1
ATOM 1705 C C . VAL A 1 212 ? 5.747 14.721 -4.867 1.00 94.31 212 VAL A C 1
ATOM 1707 O O . VAL A 1 212 ? 5.848 13.899 -5.771 1.00 94.31 212 VAL A O 1
ATOM 1710 N N . VAL A 1 213 ? 6.225 15.965 -4.971 1.00 96.38 213 VAL A N 1
ATOM 1711 C CA . VAL A 1 213 ? 6.861 16.475 -6.197 1.00 96.38 213 VAL A CA 1
ATOM 1712 C C . VAL A 1 213 ? 8.095 15.646 -6.563 1.00 96.38 213 VAL A C 1
ATOM 1714 O O . VAL A 1 213 ? 8.246 15.237 -7.712 1.00 96.38 213 VAL A O 1
ATOM 1717 N N . LYS A 1 214 ? 8.955 15.328 -5.588 1.00 95.00 214 LYS A N 1
ATOM 1718 C CA . LYS A 1 214 ? 10.135 14.480 -5.808 1.00 95.00 214 LYS A CA 1
ATOM 1719 C C . LYS A 1 214 ? 9.759 13.097 -6.351 1.00 95.00 214 LYS A C 1
ATOM 1721 O O . LYS A 1 214 ? 10.384 12.630 -7.300 1.00 95.00 214 LYS A O 1
ATOM 1726 N N . PHE A 1 215 ? 8.780 12.428 -5.742 1.00 93.19 215 PHE A N 1
ATOM 1727 C CA . PHE A 1 215 ? 8.347 11.099 -6.176 1.00 93.19 215 PHE A CA 1
ATOM 1728 C C . PHE A 1 215 ? 7.606 11.142 -7.509 1.00 93.19 215 PHE A C 1
ATOM 1730 O O . PHE A 1 215 ? 7.785 10.230 -8.309 1.00 93.19 215 PHE A O 1
ATOM 1737 N N . TYR A 1 216 ? 6.856 12.208 -7.780 1.00 93.88 216 TYR A N 1
ATOM 1738 C CA . TYR A 1 216 ? 6.229 12.439 -9.075 1.00 93.88 216 TYR A CA 1
ATOM 1739 C C . TYR A 1 216 ? 7.277 12.539 -10.187 1.00 93.88 216 TYR A C 1
ATOM 1741 O O . TYR A 1 216 ? 7.205 11.784 -11.148 1.00 93.88 216 TYR A O 1
ATOM 1749 N N . ILE A 1 217 ? 8.302 13.386 -10.020 1.00 96.56 217 ILE A N 1
ATOM 1750 C CA . ILE A 1 217 ? 9.398 13.518 -10.996 1.00 96.56 217 ILE A CA 1
ATOM 1751 C C . ILE A 1 217 ? 10.123 12.179 -11.181 1.00 96.56 217 ILE A C 1
ATOM 1753 O O . ILE A 1 217 ? 10.407 11.770 -12.302 1.00 96.56 217 ILE A O 1
ATOM 1757 N N . LEU A 1 218 ? 10.405 11.466 -10.086 1.00 94.00 218 LEU A N 1
ATOM 1758 C CA . LEU A 1 218 ? 11.060 10.159 -10.147 1.00 94.00 218 LEU A CA 1
ATOM 1759 C C . LEU A 1 218 ? 10.223 9.128 -10.925 1.00 94.00 218 LEU A C 1
ATOM 1761 O O . LEU A 1 218 ? 10.764 8.371 -11.732 1.00 94.00 218 LEU A O 1
ATOM 1765 N N . MET A 1 219 ? 8.912 9.104 -10.685 1.00 91.88 219 MET A N 1
ATOM 1766 C CA . MET A 1 219 ? 7.969 8.241 -11.392 1.00 91.88 219 MET A CA 1
ATOM 1767 C C . MET A 1 219 ? 7.870 8.618 -12.873 1.00 91.88 219 MET A C 1
ATOM 1769 O O . MET A 1 219 ? 7.899 7.729 -13.719 1.00 91.88 219 MET A O 1
ATOM 1773 N N . ASP A 1 220 ? 7.807 9.912 -13.188 1.00 93.56 220 ASP A N 1
ATOM 1774 C CA . ASP A 1 220 ? 7.733 10.430 -14.555 1.00 93.56 220 ASP A CA 1
ATOM 1775 C C . ASP A 1 220 ? 8.979 10.066 -15.373 1.00 93.56 220 ASP A C 1
ATOM 1777 O O . ASP A 1 220 ? 8.859 9.571 -16.492 1.00 93.56 220 ASP A O 1
ATOM 1781 N N . ILE A 1 221 ? 10.175 10.187 -14.786 1.00 94.69 221 ILE A N 1
ATOM 1782 C CA . ILE A 1 221 ? 11.429 9.753 -15.420 1.00 94.69 221 ILE A CA 1
ATOM 1783 C C . ILE A 1 221 ? 11.407 8.243 -15.692 1.00 94.69 221 ILE A C 1
ATOM 1785 O O . ILE A 1 221 ? 11.735 7.809 -16.800 1.00 94.69 221 ILE A O 1
ATOM 1789 N N . ALA A 1 222 ? 11.009 7.431 -14.706 1.00 91.75 222 ALA A N 1
ATOM 1790 C CA . ALA A 1 222 ? 10.952 5.977 -14.857 1.00 91.75 222 ALA A CA 1
ATOM 1791 C C . ALA A 1 222 ? 9.946 5.554 -15.941 1.00 91.75 222 ALA A C 1
ATOM 1793 O O . ALA A 1 222 ? 10.260 4.725 -16.797 1.00 91.75 222 ALA A O 1
ATOM 1794 N N . GLN A 1 223 ? 8.760 6.161 -15.945 1.00 89.56 223 GLN A N 1
ATOM 1795 C CA . GLN A 1 223 ? 7.719 5.915 -16.941 1.00 89.56 223 GLN A CA 1
ATOM 1796 C C . GLN A 1 223 ? 8.125 6.399 -18.332 1.00 89.56 223 GLN A C 1
ATOM 1798 O O . GLN A 1 223 ? 7.901 5.693 -19.315 1.00 89.56 223 GLN A O 1
ATOM 1803 N N . SER A 1 224 ? 8.766 7.563 -18.429 1.00 92.19 224 SER A N 1
ATOM 1804 C CA . SER A 1 224 ? 9.304 8.086 -19.685 1.00 92.19 224 SER A CA 1
ATOM 1805 C C . SER A 1 224 ? 10.344 7.136 -20.272 1.00 92.19 224 SER A C 1
ATOM 1807 O O . SER A 1 224 ? 10.249 6.789 -21.447 1.00 92.19 224 SER A O 1
ATOM 1809 N N . TYR A 1 225 ? 11.273 6.625 -19.457 1.00 91.50 225 TYR A N 1
ATOM 1810 C CA . TYR A 1 225 ? 12.230 5.604 -19.892 1.00 91.50 225 TYR A CA 1
ATOM 1811 C C . TYR A 1 225 ? 11.529 4.344 -20.419 1.00 91.50 225 TYR A C 1
ATOM 1813 O O . TYR A 1 225 ? 11.851 3.877 -21.512 1.00 91.50 225 TYR A O 1
ATOM 1821 N N . ILE A 1 226 ? 10.550 3.813 -19.675 1.00 88.00 226 ILE A N 1
ATOM 1822 C CA . ILE A 1 226 ? 9.801 2.613 -20.080 1.00 88.00 226 ILE A CA 1
ATOM 1823 C C . ILE A 1 226 ? 9.097 2.847 -21.422 1.00 88.00 226 ILE A C 1
ATOM 1825 O O . ILE A 1 226 ? 9.170 1.994 -22.301 1.00 88.00 226 ILE A O 1
ATOM 1829 N N . ARG A 1 227 ? 8.469 4.013 -21.618 1.00 84.56 227 ARG A N 1
ATOM 1830 C CA . ARG A 1 227 ? 7.761 4.354 -22.864 1.00 84.56 227 ARG A CA 1
ATOM 1831 C C . ARG A 1 227 ? 8.700 4.530 -24.056 1.00 84.56 227 ARG A C 1
ATOM 1833 O O . ARG A 1 227 ? 8.345 4.143 -25.170 1.00 84.56 227 ARG A O 1
ATOM 1840 N N . LEU A 1 228 ? 9.871 5.121 -23.835 1.00 86.88 228 LEU A N 1
ATOM 1841 C CA . LEU A 1 228 ? 10.862 5.360 -24.885 1.00 86.88 228 LEU A CA 1
ATOM 1842 C C . LEU A 1 228 ? 11.630 4.088 -25.271 1.00 86.88 228 LEU A C 1
ATOM 1844 O O . LEU A 1 228 ? 12.117 3.986 -26.396 1.00 86.88 228 LEU A O 1
ATOM 1848 N N . ASN A 1 229 ? 11.733 3.108 -24.372 1.00 84.69 229 ASN A N 1
ATOM 1849 C CA . ASN A 1 229 ? 12.405 1.849 -24.662 1.00 84.69 229 ASN A CA 1
ATOM 1850 C C . ASN A 1 229 ? 11.511 0.959 -25.544 1.00 84.69 229 ASN A C 1
ATOM 1852 O O . ASN A 1 229 ? 10.456 0.467 -25.136 1.00 84.69 229 ASN A O 1
ATOM 1856 N N . THR A 1 230 ? 11.963 0.736 -26.778 1.00 81.81 230 THR A N 1
ATOM 1857 C CA . THR A 1 230 ? 11.227 -0.027 -27.792 1.00 81.81 230 THR A CA 1
ATOM 1858 C C . THR A 1 230 ? 10.948 -1.462 -27.371 1.00 81.81 230 THR A C 1
ATOM 1860 O O . THR A 1 230 ? 9.956 -2.013 -27.832 1.00 81.81 230 THR A O 1
ATOM 1863 N N . LEU A 1 231 ? 11.728 -2.053 -26.459 1.00 80.06 231 LEU A N 1
ATOM 1864 C CA . LEU A 1 231 ? 11.414 -3.385 -25.944 1.00 80.06 231 LEU A CA 1
ATOM 1865 C C . LEU A 1 231 ? 10.131 -3.441 -25.120 1.00 80.06 231 LEU A C 1
ATOM 1867 O O . LEU A 1 231 ? 9.483 -4.482 -25.112 1.00 80.06 231 LEU A O 1
ATOM 1871 N N . PHE A 1 232 ? 9.753 -2.363 -24.434 1.00 76.94 232 PHE A N 1
ATOM 1872 C CA . PHE A 1 232 ? 8.505 -2.342 -23.668 1.00 76.94 232 PHE A CA 1
ATOM 1873 C C . PHE A 1 232 ? 7.320 -1.884 -24.516 1.00 76.94 232 PHE A C 1
ATOM 1875 O O . PHE A 1 232 ? 6.200 -2.330 -24.287 1.00 76.94 232 PHE A O 1
ATOM 1882 N N . THR A 1 233 ? 7.557 -1.023 -25.509 1.00 75.19 233 THR A N 1
ATOM 1883 C CA . THR A 1 233 ? 6.481 -0.455 -26.335 1.00 75.19 233 THR A CA 1
ATOM 1884 C C . THR A 1 233 ? 6.179 -1.285 -27.586 1.00 75.19 233 THR A C 1
ATOM 1886 O O . THR A 1 233 ? 5.017 -1.424 -27.948 1.00 75.19 233 THR A O 1
ATOM 1889 N N . ASN A 1 234 ? 7.196 -1.838 -28.253 1.00 76.06 234 ASN A N 1
ATOM 1890 C CA . ASN A 1 234 ? 7.076 -2.643 -29.476 1.00 76.06 234 ASN A CA 1
ATOM 1891 C C . ASN A 1 234 ? 8.147 -3.755 -29.490 1.00 76.06 234 ASN A C 1
ATOM 1893 O O . ASN A 1 234 ? 9.104 -3.674 -30.271 1.00 76.06 234 ASN A O 1
ATOM 1897 N N . PRO A 1 235 ? 8.037 -4.769 -28.612 1.00 76.50 235 PRO A N 1
ATOM 1898 C CA . PRO A 1 235 ? 9.029 -5.832 -28.526 1.00 76.50 235 PRO A CA 1
ATOM 1899 C C . PRO A 1 235 ? 9.142 -6.595 -29.857 1.00 76.50 235 PRO A C 1
ATOM 1901 O O . PRO A 1 235 ? 8.124 -7.029 -30.405 1.00 76.50 235 PRO A O 1
ATOM 1904 N N . PRO A 1 236 ? 10.363 -6.816 -30.375 1.00 77.25 236 PRO A N 1
ATOM 1905 C CA . PRO A 1 236 ? 10.596 -7.780 -31.442 1.00 77.25 236 PRO A CA 1
ATOM 1906 C C . PRO A 1 236 ? 10.098 -9.183 -31.045 1.00 77.25 236 PRO A C 1
ATOM 1908 O O . PRO A 1 236 ? 10.119 -9.526 -29.857 1.00 77.25 236 PRO A O 1
ATOM 1911 N N . PRO A 1 237 ? 9.702 -10.035 -32.008 1.00 74.44 237 PRO A N 1
ATOM 1912 C CA . PRO A 1 237 ? 9.384 -11.429 -31.714 1.00 74.44 237 PRO A CA 1
ATOM 1913 C C . PRO A 1 237 ? 10.589 -12.109 -31.040 1.00 74.44 237 PRO A C 1
ATOM 1915 O O . PRO A 1 237 ? 11.716 -12.000 -31.517 1.00 74.44 237 PRO A O 1
ATOM 1918 N N . ASN A 1 238 ? 10.346 -12.783 -29.910 1.00 72.81 238 ASN A N 1
ATOM 1919 C CA . ASN A 1 238 ? 11.351 -13.416 -29.036 1.00 72.81 238 ASN A CA 1
ATOM 1920 C C . ASN A 1 238 ? 12.308 -12.460 -28.300 1.00 72.81 238 ASN A C 1
ATOM 1922 O O . ASN A 1 238 ? 13.334 -12.899 -27.773 1.00 72.81 238 ASN A O 1
ATOM 1926 N N . ALA A 1 239 ? 11.999 -11.164 -28.224 1.00 70.25 239 ALA A N 1
ATOM 1927 C CA . ALA A 1 239 ? 12.813 -10.244 -27.448 1.00 70.25 239 ALA A CA 1
ATOM 1928 C C . ALA A 1 239 ? 12.717 -10.535 -25.944 1.00 70.25 239 ALA A C 1
ATOM 1930 O O . ALA A 1 239 ? 11.639 -10.568 -25.353 1.00 70.25 239 ALA A O 1
ATOM 1931 N N . SER A 1 240 ? 13.879 -10.711 -25.321 1.00 76.81 240 SER A N 1
ATOM 1932 C CA . SER A 1 240 ? 14.029 -10.832 -23.872 1.00 76.81 240 SER A CA 1
ATOM 1933 C C . SER A 1 240 ? 14.662 -9.563 -23.311 1.00 76.81 240 SER A C 1
ATOM 1935 O O . SER A 1 240 ? 15.493 -8.938 -23.971 1.00 76.81 240 SER A O 1
ATOM 1937 N N . ILE A 1 241 ? 14.360 -9.221 -22.058 1.00 75.19 241 ILE A N 1
ATOM 1938 C CA . ILE A 1 241 ? 15.043 -8.139 -21.327 1.00 75.19 241 ILE A CA 1
ATOM 1939 C C . ILE A 1 241 ? 16.566 -8.376 -21.297 1.00 75.19 241 ILE A C 1
ATOM 1941 O O . ILE A 1 241 ? 17.349 -7.429 -21.337 1.00 75.19 241 ILE A O 1
ATOM 1945 N N . THR A 1 242 ? 16.998 -9.641 -21.315 1.00 79.88 242 THR A N 1
ATOM 1946 C CA . THR A 1 242 ? 18.419 -10.026 -21.348 1.00 79.88 242 THR A CA 1
ATOM 1947 C C . THR A 1 242 ? 19.131 -9.673 -22.658 1.00 79.88 242 THR A C 1
ATOM 1949 O O . THR A 1 242 ? 20.357 -9.714 -22.712 1.00 79.88 242 THR A O 1
ATOM 1952 N N . SER A 1 243 ? 18.396 -9.304 -23.714 1.00 79.62 243 SER A N 1
ATOM 1953 C CA . SER A 1 243 ? 18.971 -8.991 -25.030 1.00 79.62 243 SER A CA 1
ATOM 1954 C C . SER A 1 243 ? 19.576 -7.582 -25.140 1.00 79.62 243 SER A C 1
ATOM 1956 O O . SER A 1 243 ? 20.348 -7.337 -26.062 1.00 79.62 243 SER A O 1
ATOM 1958 N N . GLN A 1 244 ? 19.295 -6.663 -24.203 1.00 80.38 244 GLN A N 1
ATOM 1959 C CA . GLN A 1 244 ? 19.781 -5.267 -24.260 1.00 80.38 244 GLN A CA 1
ATOM 1960 C C . GLN A 1 244 ? 21.195 -5.057 -23.698 1.00 80.38 244 GLN A C 1
ATOM 1962 O O . GLN A 1 244 ? 21.664 -3.923 -23.601 1.00 80.38 244 GLN A O 1
ATOM 1967 N N . GLY A 1 245 ? 21.872 -6.133 -23.297 1.00 85.62 245 GLY A N 1
ATOM 1968 C CA . GLY A 1 245 ? 23.098 -6.056 -22.512 1.00 85.62 245 GLY A CA 1
ATOM 1969 C C . GLY A 1 245 ? 22.823 -5.774 -21.031 1.00 85.62 245 GLY A C 1
ATOM 1970 O O . GLY A 1 245 ? 21.780 -5.246 -20.640 1.00 85.62 245 GLY A O 1
ATOM 1971 N N . TRP A 1 246 ? 23.783 -6.145 -20.185 1.00 87.94 246 TRP A N 1
ATOM 1972 C CA . TRP A 1 246 ? 23.612 -6.165 -18.730 1.00 87.94 246 TRP A CA 1
ATOM 1973 C C . TRP A 1 246 ? 23.271 -4.786 -18.137 1.00 87.94 246 TRP A C 1
ATOM 1975 O O . TRP A 1 246 ? 22.444 -4.696 -17.232 1.00 87.94 246 TRP A O 1
ATOM 1985 N N . LEU A 1 247 ? 23.852 -3.702 -18.667 1.00 89.12 247 LEU A N 1
ATOM 1986 C CA . LEU A 1 247 ? 23.633 -2.352 -18.143 1.00 89.12 247 LEU A CA 1
ATOM 1987 C C . LEU A 1 247 ? 22.198 -1.868 -18.392 1.00 89.12 247 LEU A C 1
ATOM 1989 O O . LEU A 1 247 ? 21.538 -1.402 -17.464 1.00 89.12 247 LEU A O 1
ATOM 1993 N N . LEU A 1 248 ? 21.683 -2.015 -19.618 1.00 87.69 248 LEU A N 1
ATOM 1994 C CA . LEU A 1 248 ? 20.297 -1.644 -19.927 1.00 87.69 248 LEU A CA 1
ATOM 1995 C C . LEU A 1 248 ? 19.299 -2.550 -19.208 1.00 87.69 248 LEU A C 1
ATOM 1997 O O . LEU A 1 248 ? 18.244 -2.070 -18.799 1.00 87.69 248 LEU A O 1
ATOM 2001 N N . GLN A 1 249 ? 19.637 -3.823 -18.994 1.00 87.38 249 GLN A N 1
ATOM 2002 C CA . GLN A 1 249 ? 18.838 -4.723 -18.166 1.00 87.38 249 GLN A CA 1
ATOM 2003 C C . GLN A 1 249 ? 18.746 -4.222 -16.715 1.00 87.38 249 GLN A C 1
ATOM 2005 O O . GLN A 1 249 ? 17.653 -4.206 -16.146 1.00 87.38 249 GLN A O 1
ATOM 2010 N N . MET A 1 250 ? 19.855 -3.761 -16.124 1.00 88.56 250 MET A N 1
ATOM 2011 C CA . MET A 1 250 ? 19.844 -3.167 -14.781 1.00 88.56 250 MET A CA 1
ATOM 2012 C C . MET A 1 250 ? 19.012 -1.881 -14.729 1.00 88.56 250 MET A C 1
ATOM 2014 O O . MET A 1 250 ? 18.203 -1.723 -13.816 1.00 88.56 250 MET A O 1
ATOM 2018 N N . ILE A 1 251 ? 19.163 -0.988 -15.714 1.00 90.62 251 ILE A N 1
ATOM 2019 C CA . ILE A 1 251 ? 18.387 0.262 -15.797 1.00 90.62 251 ILE A CA 1
ATOM 2020 C C . ILE A 1 251 ? 16.896 -0.040 -15.965 1.00 90.62 251 ILE A C 1
ATOM 2022 O O . ILE A 1 251 ? 16.066 0.545 -15.275 1.00 90.62 251 ILE A O 1
ATOM 2026 N N . SER A 1 252 ? 16.557 -0.993 -16.831 1.00 88.38 252 SER A N 1
ATOM 2027 C CA . SER A 1 252 ? 15.186 -1.445 -17.048 1.00 88.38 252 SER A CA 1
ATOM 2028 C C . SER A 1 252 ? 14.563 -2.007 -15.779 1.00 88.38 252 SER A C 1
ATOM 2030 O O . SER A 1 252 ? 13.474 -1.583 -15.397 1.00 88.38 252 SER A O 1
ATOM 2032 N N . GLY A 1 253 ? 15.270 -2.898 -15.080 1.00 86.75 253 GLY A N 1
ATOM 2033 C CA . GLY A 1 253 ? 14.819 -3.413 -13.788 1.00 86.75 253 GLY A CA 1
ATOM 2034 C C . GLY A 1 253 ? 14.634 -2.298 -12.755 1.00 86.75 253 GLY A C 1
ATOM 2035 O O . GLY A 1 253 ? 13.623 -2.261 -12.054 1.00 86.75 253 GLY A O 1
ATOM 2036 N N . ALA A 1 254 ? 15.563 -1.341 -12.697 1.00 89.00 254 ALA A N 1
ATOM 2037 C CA . ALA A 1 254 ? 15.462 -0.196 -11.800 1.00 89.00 254 ALA A CA 1
ATOM 2038 C C . ALA A 1 254 ? 14.261 0.706 -12.130 1.00 89.00 254 ALA A C 1
ATOM 2040 O O . ALA A 1 254 ? 13.538 1.086 -11.210 1.00 89.00 254 ALA A O 1
ATOM 2041 N N . ALA A 1 255 ? 13.997 1.013 -13.403 1.00 88.50 255 ALA A N 1
ATOM 2042 C CA . ALA A 1 255 ? 12.838 1.809 -13.818 1.00 88.50 255 ALA A CA 1
ATOM 2043 C C . ALA A 1 255 ? 11.514 1.106 -13.465 1.00 88.50 255 ALA A C 1
ATOM 2045 O O . ALA A 1 255 ? 10.595 1.728 -12.917 1.00 88.50 255 ALA A O 1
ATOM 2046 N N . TRP A 1 256 ? 11.453 -0.210 -13.685 1.00 83.31 256 TRP A N 1
ATOM 2047 C CA . TRP A 1 256 ? 10.307 -1.041 -13.318 1.00 83.31 256 TRP A CA 1
ATOM 2048 C C . TRP A 1 256 ? 10.035 -1.051 -11.814 1.00 83.31 256 TRP A C 1
ATOM 2050 O O . TRP A 1 256 ? 8.889 -0.880 -11.411 1.00 83.31 256 TRP A O 1
ATOM 2060 N N . MET A 1 257 ? 11.067 -1.177 -10.975 1.00 84.38 257 MET A N 1
ATOM 2061 C CA . MET A 1 257 ? 10.908 -1.160 -9.512 1.00 84.38 257 MET A CA 1
ATOM 2062 C C . MET A 1 257 ? 10.651 0.245 -8.954 1.00 84.38 257 MET A C 1
ATOM 2064 O O . MET A 1 257 ? 9.972 0.404 -7.936 1.00 84.38 257 MET A O 1
ATOM 2068 N N . THR A 1 258 ? 11.166 1.276 -9.625 1.00 88.94 258 THR A N 1
ATOM 2069 C CA . THR A 1 258 ? 10.990 2.680 -9.231 1.00 88.94 258 THR A CA 1
ATOM 2070 C C . THR A 1 258 ? 9.531 3.117 -9.304 1.00 88.94 258 THR A C 1
ATOM 2072 O O . THR A 1 258 ? 9.073 3.816 -8.404 1.00 88.94 258 THR A O 1
ATOM 2075 N N . THR A 1 259 ? 8.789 2.689 -10.330 1.00 85.12 259 THR A N 1
ATOM 2076 C CA . THR A 1 259 ? 7.382 3.083 -10.528 1.00 85.12 259 THR A CA 1
ATOM 2077 C C . THR A 1 259 ? 6.490 2.757 -9.315 1.00 85.12 259 THR A C 1
ATOM 2079 O O . THR A 1 259 ? 5.932 3.691 -8.736 1.00 85.12 259 THR A O 1
ATOM 2082 N N . PRO A 1 260 ? 6.353 1.491 -8.865 1.00 81.25 260 PRO A N 1
ATOM 2083 C CA . PRO A 1 260 ? 5.504 1.164 -7.721 1.00 81.25 260 PRO A CA 1
ATOM 2084 C C . PRO A 1 260 ? 6.040 1.764 -6.416 1.00 81.25 260 PRO A C 1
ATOM 2086 O O . PRO A 1 260 ? 5.258 2.211 -5.578 1.00 81.25 260 PRO A O 1
ATOM 2089 N N . TYR A 1 261 ? 7.364 1.841 -6.247 1.00 85.56 261 TYR A N 1
ATOM 2090 C CA . TYR A 1 261 ? 7.977 2.482 -5.082 1.00 85.56 261 TYR A CA 1
ATOM 2091 C C . TYR A 1 261 ? 7.591 3.966 -4.970 1.00 85.56 261 TYR A C 1
ATOM 2093 O O . TYR A 1 261 ? 7.138 4.419 -3.912 1.00 85.56 261 TYR A O 1
ATOM 2101 N N . ALA A 1 262 ? 7.739 4.723 -6.059 1.00 88.25 262 ALA A N 1
ATOM 2102 C CA . ALA A 1 262 ? 7.390 6.137 -6.114 1.00 88.25 262 ALA A CA 1
ATOM 2103 C C . ALA A 1 262 ? 5.873 6.342 -5.990 1.00 88.25 262 ALA A C 1
ATOM 2105 O O . ALA A 1 262 ? 5.447 7.196 -5.215 1.00 88.25 262 ALA A O 1
ATOM 2106 N N . GLY A 1 263 ? 5.068 5.507 -6.656 1.00 86.81 263 GLY A N 1
ATOM 2107 C CA . GLY A 1 263 ? 3.607 5.542 -6.578 1.00 86.81 263 GLY A CA 1
ATOM 2108 C C . GLY A 1 263 ? 3.084 5.352 -5.152 1.00 86.81 263 GLY A C 1
ATOM 2109 O O . GLY A 1 263 ? 2.357 6.209 -4.646 1.00 86.81 263 GLY A O 1
ATOM 2110 N N . MET A 1 264 ? 3.522 4.297 -4.455 1.00 83.88 264 MET A N 1
ATOM 2111 C CA . MET A 1 264 ? 3.142 4.058 -3.054 1.00 83.88 264 MET A CA 1
ATOM 2112 C C . MET A 1 264 ? 3.603 5.193 -2.130 1.00 83.88 264 MET A C 1
ATOM 2114 O O . MET A 1 264 ? 2.861 5.620 -1.244 1.00 83.88 264 MET A O 1
ATOM 2118 N N . SER A 1 265 ? 4.818 5.712 -2.339 1.00 87.38 265 SER A N 1
ATOM 2119 C CA . SER A 1 265 ? 5.347 6.834 -1.550 1.00 87.38 265 SER A CA 1
ATOM 2120 C C . SER A 1 265 ? 4.525 8.107 -1.740 1.00 87.38 265 SER A C 1
ATOM 2122 O O . SER A 1 265 ? 4.241 8.815 -0.773 1.00 87.38 265 SER A O 1
ATOM 2124 N N . MET A 1 266 ? 4.135 8.391 -2.982 1.00 90.25 266 MET A N 1
ATOM 2125 C CA . MET A 1 266 ? 3.344 9.559 -3.344 1.00 90.25 266 MET A CA 1
ATOM 2126 C C . MET A 1 266 ? 1.940 9.476 -2.744 1.00 90.25 266 MET A C 1
ATOM 2128 O O . MET A 1 266 ? 1.521 10.418 -2.075 1.00 90.25 266 MET A O 1
ATOM 2132 N N . GLN A 1 267 ? 1.252 8.340 -2.906 1.00 88.44 267 GLN A N 1
ATOM 2133 C CA . GLN A 1 267 ? -0.069 8.100 -2.314 1.00 88.44 267 GLN A CA 1
ATOM 2134 C C . GLN A 1 267 ? -0.034 8.263 -0.792 1.00 88.44 267 GLN A C 1
ATOM 2136 O O . GLN A 1 267 ? -0.852 8.986 -0.229 1.00 88.44 267 GLN A O 1
ATOM 2141 N N . TYR A 1 268 ? 0.965 7.672 -0.130 1.00 89.31 268 TYR A N 1
ATOM 2142 C CA . TYR A 1 268 ? 1.158 7.832 1.309 1.00 89.31 268 TYR A CA 1
ATOM 2143 C C . TYR A 1 268 ? 1.317 9.303 1.718 1.00 89.31 268 TYR A C 1
ATOM 2145 O O . TYR A 1 268 ? 0.662 9.759 2.654 1.00 89.31 268 TYR A O 1
ATOM 2153 N N . CYS A 1 269 ? 2.156 10.066 1.010 1.00 90.69 269 CYS A N 1
ATOM 2154 C CA . CYS A 1 269 ? 2.364 11.481 1.318 1.00 90.69 269 CYS A CA 1
ATOM 2155 C C . CYS A 1 269 ? 1.105 12.322 1.062 1.00 90.69 269 CYS A C 1
ATOM 2157 O O . CYS A 1 269 ? 0.820 13.223 1.848 1.00 90.69 269 CYS A O 1
ATOM 2159 N N . LEU A 1 270 ? 0.338 12.025 0.008 1.00 92.69 270 LEU A N 1
ATOM 2160 C CA . LEU A 1 270 ? -0.933 12.696 -0.281 1.00 92.69 270 LEU A CA 1
ATOM 2161 C C . LEU A 1 270 ? -1.964 12.437 0.823 1.00 92.69 270 LEU A C 1
ATOM 2163 O O . LEU A 1 270 ? -2.575 13.387 1.315 1.00 92.69 270 LEU A O 1
ATOM 2167 N N . PHE A 1 271 ? -2.101 11.188 1.277 1.00 90.19 271 PHE A N 1
ATOM 2168 C CA . PHE A 1 271 ? -2.974 10.857 2.405 1.00 90.19 271 PHE A CA 1
ATOM 2169 C C . PHE A 1 271 ? -2.522 11.523 3.705 1.00 90.19 271 PHE A C 1
ATOM 2171 O O . PHE A 1 271 ? -3.367 12.022 4.448 1.00 90.19 271 PHE A O 1
ATOM 2178 N N . ALA A 1 272 ? -1.213 11.604 3.953 1.00 90.06 272 ALA A N 1
ATOM 2179 C CA . ALA A 1 272 ? -0.673 12.316 5.107 1.00 90.06 272 ALA A CA 1
ATOM 2180 C C . ALA A 1 272 ? -1.012 13.813 5.061 1.00 90.06 272 ALA A C 1
ATOM 2182 O O . ALA A 1 272 ? -1.471 14.374 6.055 1.00 90.06 272 ALA A O 1
ATOM 2183 N N . VAL A 1 273 ? -0.826 14.465 3.906 1.00 93.44 273 VAL A N 1
ATOM 2184 C CA . VAL A 1 273 ? -1.157 15.887 3.713 1.00 93.44 273 VAL A CA 1
ATOM 2185 C C . VAL A 1 273 ? -2.650 16.129 3.900 1.00 93.44 273 VAL A C 1
ATOM 2187 O O . VAL A 1 273 ? -3.016 17.052 4.623 1.00 93.44 273 VAL A O 1
ATOM 2190 N N . ALA A 1 274 ? -3.503 15.295 3.303 1.00 93.69 274 ALA A N 1
ATOM 2191 C CA . ALA A 1 274 ? -4.950 15.412 3.443 1.00 93.69 274 ALA A CA 1
ATOM 2192 C C . ALA A 1 274 ? -5.390 15.216 4.904 1.00 93.69 274 ALA A C 1
ATOM 2194 O O . ALA A 1 274 ? -6.089 16.063 5.455 1.00 93.69 274 ALA A O 1
ATOM 2195 N N . SER A 1 275 ? -4.921 14.153 5.561 1.00 90.19 275 SER A N 1
ATOM 2196 C CA . SER A 1 275 ? -5.329 13.809 6.931 1.00 90.19 275 SER A CA 1
ATOM 2197 C C . SER A 1 275 ? -4.852 14.841 7.953 1.00 90.19 275 SER A C 1
ATOM 2199 O O . SER A 1 275 ? -5.630 15.292 8.793 1.00 90.19 275 SER A O 1
ATOM 2201 N N . VAL A 1 276 ? -3.594 15.282 7.859 1.00 91.56 276 VAL A N 1
ATOM 2202 C CA . VAL A 1 276 ? -3.048 16.328 8.737 1.00 91.56 276 VAL A CA 1
ATOM 2203 C C . VAL A 1 276 ? -3.667 17.688 8.414 1.00 91.56 276 VAL A C 1
ATOM 2205 O O . VAL A 1 276 ? -4.008 18.440 9.329 1.00 91.56 276 VAL A O 1
ATOM 2208 N N . GLY A 1 277 ? -3.858 18.007 7.131 1.00 91.81 277 GLY A N 1
ATOM 2209 C CA . GLY A 1 277 ? -4.486 19.242 6.659 1.00 91.81 277 GLY A CA 1
ATOM 2210 C C . GLY A 1 277 ? -5.891 19.427 7.227 1.00 91.81 277 GLY A C 1
ATOM 2211 O O . GLY A 1 277 ? -6.155 20.457 7.852 1.00 91.81 277 GLY A O 1
ATOM 2212 N N . LEU A 1 278 ? -6.724 18.388 7.119 1.00 92.50 278 LEU A N 1
ATOM 2213 C CA . LEU A 1 278 ? -8.095 18.342 7.640 1.00 92.50 278 LEU A CA 1
ATOM 2214 C C . LEU A 1 278 ? -8.176 18.194 9.169 1.00 92.50 278 LEU A C 1
ATOM 2216 O O . LEU A 1 278 ? -9.243 18.384 9.740 1.00 92.50 278 LEU A O 1
ATOM 2220 N N . GLY A 1 279 ? -7.062 17.893 9.843 1.00 86.75 279 GLY A N 1
ATOM 2221 C CA . GLY A 1 279 ? -7.017 17.751 11.301 1.00 86.75 279 GLY A CA 1
ATOM 2222 C C . GLY A 1 279 ? -7.487 16.390 11.821 1.00 86.75 279 GLY A C 1
ATOM 2223 O O . GLY A 1 279 ? -7.779 16.271 13.005 1.00 86.75 279 GLY A O 1
ATOM 2224 N N . PHE A 1 280 ? -7.537 15.361 10.970 1.00 85.56 280 PHE A N 1
ATOM 2225 C CA . PHE A 1 280 ? -7.879 13.994 11.382 1.00 85.56 280 PHE A CA 1
ATOM 2226 C C . PHE A 1 280 ? -6.750 13.274 12.123 1.00 85.56 280 PHE A C 1
ATOM 2228 O O . PHE A 1 280 ? -6.999 12.297 12.820 1.00 85.56 280 PHE A O 1
ATOM 2235 N N . SER A 1 281 ? -5.508 13.722 11.954 1.00 85.56 281 SER A N 1
ATOM 2236 C CA . SER A 1 281 ? -4.326 13.060 12.510 1.00 85.56 281 SER A CA 1
ATOM 2237 C C . SER A 1 281 ? -3.199 14.052 12.756 1.00 85.56 281 SER A C 1
ATOM 2239 O O . SER A 1 281 ? -3.112 15.071 12.060 1.00 85.56 281 SER A O 1
ATOM 2241 N N . ASN A 1 282 ? -2.284 13.717 13.661 1.00 86.81 282 ASN A N 1
ATOM 2242 C CA . ASN A 1 282 ? -1.111 14.540 13.926 1.00 86.81 282 ASN A CA 1
ATOM 2243 C C . ASN A 1 282 ? 0.034 14.220 12.945 1.00 86.81 282 ASN A C 1
ATOM 2245 O O . ASN A 1 282 ? 0.132 13.089 12.463 1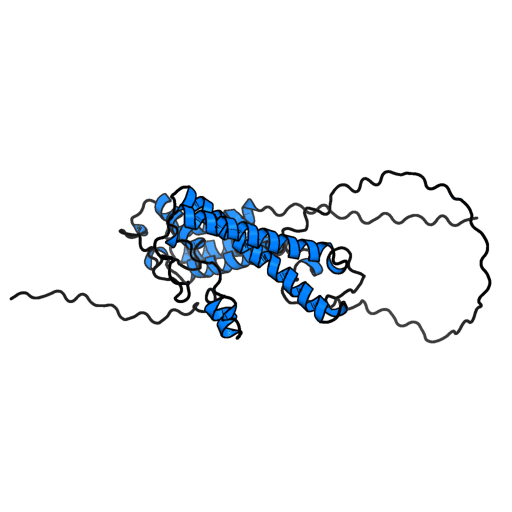.00 86.81 282 ASN A O 1
ATOM 2249 N N . PRO A 1 283 ? 0.951 15.171 12.672 1.00 87.50 283 PRO A N 1
ATOM 2250 C CA . PRO A 1 283 ? 2.158 14.925 11.869 1.00 87.50 283 PRO A CA 1
ATOM 2251 C C . PRO A 1 283 ? 2.973 13.702 12.319 1.00 87.50 283 PRO A C 1
ATOM 2253 O O . PRO A 1 283 ? 3.573 13.001 11.506 1.00 87.50 283 PRO A O 1
ATOM 2256 N N . GLU A 1 284 ? 2.972 13.431 13.623 1.00 84.25 284 GLU A N 1
ATOM 2257 C CA . GLU A 1 284 ? 3.715 12.342 14.262 1.00 84.25 284 GLU A CA 1
ATOM 2258 C C . GLU A 1 284 ? 3.187 10.944 13.924 1.00 84.25 284 GLU A C 1
ATOM 2260 O O . GLU A 1 284 ? 3.908 9.960 14.093 1.00 84.25 284 GLU A O 1
ATOM 2265 N N . ASP A 1 285 ? 1.937 10.846 13.470 1.00 83.44 285 ASP A N 1
ATOM 2266 C CA . ASP A 1 285 ? 1.303 9.577 13.100 1.00 83.44 285 ASP A CA 1
ATOM 2267 C C . ASP A 1 285 ? 1.665 9.140 11.676 1.00 83.44 285 ASP A C 1
ATOM 2269 O O . ASP A 1 285 ? 1.383 8.011 11.278 1.00 83.44 285 ASP A O 1
ATOM 2273 N N . TRP A 1 286 ? 2.368 10.005 10.936 1.00 85.69 286 TRP A N 1
ATOM 2274 C CA . TRP A 1 286 ? 2.793 9.784 9.555 1.00 85.69 286 TRP A CA 1
ATOM 2275 C C . TRP A 1 286 ? 4.329 9.795 9.414 1.00 85.69 286 TRP A C 1
ATOM 2277 O O . TRP A 1 286 ? 4.887 10.650 8.705 1.00 85.69 286 TRP A O 1
ATOM 2287 N N . PRO A 1 287 ? 5.049 8.850 10.059 1.00 85.12 287 PRO A N 1
ATOM 2288 C CA . PRO A 1 287 ? 6.490 8.686 9.891 1.00 85.12 287 PRO A CA 1
ATOM 2289 C C . PRO A 1 287 ? 6.835 8.306 8.447 1.00 85.12 287 PRO A C 1
ATOM 2291 O O . PRO A 1 287 ? 5.972 7.923 7.657 1.00 85.12 287 PRO A O 1
ATOM 2294 N N . ASP A 1 288 ? 8.107 8.387 8.076 1.00 82.12 288 ASP A N 1
ATOM 2295 C CA . ASP A 1 288 ? 8.524 8.043 6.715 1.00 82.12 288 ASP A CA 1
ATOM 2296 C C . ASP A 1 288 ? 8.211 6.572 6.374 1.00 82.12 288 ASP A C 1
ATOM 2298 O O . ASP A 1 288 ? 8.302 5.668 7.211 1.00 82.12 288 ASP A O 1
ATOM 2302 N N . THR A 1 289 ? 7.788 6.324 5.129 1.00 74.00 289 THR A N 1
ATOM 2303 C CA . THR A 1 289 ? 7.474 4.977 4.619 1.00 74.00 289 THR A CA 1
ATOM 2304 C C . THR A 1 289 ? 8.691 4.071 4.586 1.00 74.00 289 THR A C 1
ATOM 2306 O O . THR A 1 289 ? 8.586 2.888 4.906 1.00 74.00 289 THR A O 1
ATOM 2309 N N . TYR A 1 290 ? 9.838 4.643 4.239 1.00 72.88 290 TYR A N 1
ATOM 2310 C CA . TYR A 1 290 ? 11.086 3.929 4.033 1.00 72.88 290 TYR A CA 1
ATOM 2311 C C . TYR A 1 290 ? 12.198 4.572 4.856 1.00 72.88 290 TYR A C 1
ATOM 2313 O O . TYR A 1 290 ? 12.262 5.793 4.992 1.00 72.88 290 TYR A O 1
ATOM 2321 N N . GLY A 1 291 ? 13.088 3.741 5.398 1.00 70.88 291 GLY A N 1
ATOM 2322 C CA . GLY A 1 291 ? 14.299 4.210 6.065 1.00 70.88 291 GLY A CA 1
ATOM 2323 C C . GLY A 1 291 ? 15.354 4.742 5.087 1.00 70.88 291 GLY A C 1
ATOM 2324 O O . GLY A 1 291 ? 15.217 4.674 3.865 1.00 70.88 291 GLY A O 1
ATOM 2325 N N . THR A 1 292 ? 16.461 5.242 5.631 1.00 73.31 292 THR A N 1
ATOM 2326 C CA . THR A 1 292 ? 17.574 5.778 4.838 1.00 73.31 292 THR A CA 1
ATOM 2327 C C . THR A 1 292 ? 18.278 4.682 4.028 1.00 73.31 292 THR A C 1
ATOM 2329 O O . THR A 1 292 ? 18.860 3.752 4.591 1.00 73.31 292 THR A O 1
ATOM 2332 N N . TRP A 1 293 ? 18.332 4.855 2.703 1.00 72.81 293 TRP A N 1
ATOM 2333 C CA . TRP A 1 293 ? 19.005 3.946 1.760 1.00 72.81 293 TRP A CA 1
ATOM 2334 C C . TRP A 1 293 ? 20.494 3.716 2.067 1.00 72.81 293 TRP A C 1
ATOM 2336 O O . TRP A 1 293 ? 21.024 2.650 1.769 1.00 72.81 293 TRP A O 1
ATOM 2346 N N . LYS A 1 294 ? 21.162 4.664 2.741 1.00 76.75 294 LYS A N 1
ATOM 2347 C CA . LYS A 1 294 ? 22.572 4.559 3.168 1.00 76.75 294 LYS A CA 1
ATOM 2348 C C . LYS A 1 294 ? 22.875 3.297 3.986 1.00 76.75 294 LYS A C 1
ATOM 2350 O O . LYS A 1 294 ? 24.011 2.840 4.008 1.00 76.75 294 LYS A O 1
ATOM 2355 N N . HIS A 1 295 ? 21.879 2.724 4.660 1.00 73.50 295 HIS A N 1
ATOM 2356 C CA . HIS A 1 295 ? 22.069 1.526 5.477 1.00 73.50 295 HIS A CA 1
ATOM 2357 C C . HIS A 1 295 ? 21.720 0.219 4.756 1.00 73.50 295 HIS A C 1
ATOM 2359 O O . HIS A 1 295 ? 21.860 -0.845 5.355 1.00 73.50 295 HIS A O 1
ATOM 2365 N N . ALA A 1 296 ? 21.304 0.265 3.489 1.00 76.06 296 ALA A N 1
ATOM 2366 C CA . ALA A 1 296 ? 20.841 -0.889 2.721 1.00 76.06 296 ALA A CA 1
ATOM 2367 C C . ALA A 1 296 ? 21.969 -1.684 2.025 1.00 76.06 296 ALA A C 1
ATOM 2369 O O . ALA A 1 296 ? 21.757 -2.281 0.977 1.00 76.06 296 ALA A O 1
ATOM 2370 N N . TYR A 1 297 ? 23.170 -1.723 2.608 1.00 79.38 297 TYR A N 1
ATOM 2371 C CA . TYR A 1 297 ? 24.343 -2.408 2.038 1.00 79.38 297 TYR A CA 1
ATOM 2372 C C . TYR A 1 297 ? 24.348 -3.935 2.252 1.00 79.38 297 TYR A C 1
ATOM 2374 O O . TYR A 1 297 ? 25.246 -4.627 1.786 1.00 79.38 297 TYR A O 1
ATOM 2382 N N . THR A 1 298 ? 23.352 -4.485 2.954 1.00 81.50 298 THR A N 1
ATOM 2383 C CA . THR A 1 298 ? 23.120 -5.936 3.041 1.00 81.50 298 THR A CA 1
ATOM 2384 C C . THR A 1 298 ? 21.655 -6.245 2.774 1.00 81.50 298 THR A C 1
ATOM 2386 O O . THR A 1 298 ? 20.783 -5.453 3.126 1.00 81.50 298 THR A O 1
ATOM 2389 N N . VAL A 1 299 ? 21.359 -7.437 2.247 1.00 74.00 299 VAL A N 1
ATOM 2390 C CA . VAL A 1 299 ? 19.980 -7.933 2.059 1.00 74.00 299 VAL A CA 1
ATOM 2391 C C . VAL A 1 299 ? 19.208 -7.913 3.384 1.00 74.00 299 VAL A C 1
ATOM 2393 O O . VAL A 1 299 ? 18.042 -7.523 3.433 1.00 74.00 299 VAL A O 1
ATOM 2396 N N . ARG A 1 300 ? 19.871 -8.255 4.498 1.00 69.75 300 ARG A N 1
ATOM 2397 C CA . ARG A 1 300 ? 19.279 -8.169 5.839 1.00 69.75 300 ARG A CA 1
ATOM 2398 C C . ARG A 1 300 ? 18.931 -6.737 6.226 1.00 69.75 300 ARG A C 1
ATOM 2400 O O . ARG A 1 300 ? 17.871 -6.552 6.800 1.00 69.75 300 ARG A O 1
ATOM 2407 N N . ASN A 1 301 ? 19.769 -5.742 5.938 1.00 71.38 301 ASN A N 1
ATOM 2408 C CA . ASN A 1 301 ? 19.459 -4.347 6.256 1.00 71.38 301 ASN A CA 1
ATOM 2409 C C . ASN A 1 301 ? 18.474 -3.723 5.265 1.00 71.38 301 ASN A C 1
ATOM 2411 O O . ASN A 1 301 ? 17.640 -2.927 5.679 1.00 71.38 301 ASN A O 1
ATOM 2415 N N . PHE A 1 302 ? 18.504 -4.108 3.992 1.00 67.50 302 PHE A N 1
ATOM 2416 C CA . PHE A 1 302 ? 17.490 -3.720 3.015 1.00 67.50 302 PHE A CA 1
ATOM 2417 C C . PHE A 1 302 ? 16.116 -4.197 3.503 1.00 67.50 302 PHE A C 1
ATOM 2419 O O . PHE A 1 302 ? 15.271 -3.401 3.891 1.00 67.50 302 PHE A O 1
ATOM 2426 N N . TRP A 1 303 ? 15.932 -5.497 3.717 1.00 63.34 303 TRP A N 1
ATOM 2427 C CA . TRP A 1 303 ? 14.670 -6.029 4.247 1.00 63.34 303 TRP A CA 1
ATOM 2428 C C . TRP A 1 303 ? 14.473 -5.823 5.755 1.00 63.34 303 TRP A C 1
ATOM 2430 O O . TRP A 1 303 ? 13.457 -6.232 6.297 1.00 63.34 303 TRP A O 1
ATOM 2440 N N . GLY A 1 304 ? 15.447 -5.270 6.472 1.00 56.84 304 GLY A N 1
ATOM 2441 C CA . GLY A 1 304 ? 15.430 -5.186 7.935 1.00 56.84 304 GLY A CA 1
ATOM 2442 C C . GLY A 1 304 ? 15.440 -3.772 8.495 1.00 56.84 304 GLY A C 1
ATOM 2443 O O . GLY A 1 304 ? 15.101 -3.592 9.653 1.00 56.84 304 GLY A O 1
ATOM 2444 N N . LYS A 1 305 ? 15.837 -2.777 7.707 1.00 60.66 305 LYS A N 1
ATOM 2445 C CA . LYS A 1 305 ? 15.804 -1.346 8.041 1.00 60.66 305 LYS A CA 1
ATOM 2446 C C . LYS A 1 305 ? 14.971 -0.565 7.024 1.00 60.66 305 LYS A C 1
ATOM 2448 O O . LYS A 1 305 ? 14.331 0.406 7.403 1.00 60.66 305 LYS A O 1
ATOM 2453 N N . MET A 1 306 ? 14.934 -1.007 5.762 1.00 51.00 306 MET A N 1
ATOM 2454 C CA . MET A 1 306 ? 14.006 -0.488 4.748 1.00 51.00 306 MET A CA 1
ATOM 2455 C C . MET A 1 306 ? 12.716 -1.330 4.662 1.00 51.00 306 MET A C 1
ATOM 2457 O O . MET A 1 306 ? 11.653 -0.774 4.419 1.00 51.00 306 MET A O 1
ATOM 2461 N N . GLY A 1 307 ? 12.788 -2.641 4.933 1.00 46.12 307 GLY A N 1
ATOM 2462 C CA . GLY A 1 307 ? 11.680 -3.592 4.764 1.00 46.12 307 GLY A CA 1
ATOM 2463 C C . GLY A 1 307 ? 11.292 -4.421 5.994 1.00 46.12 307 GLY A C 1
ATOM 2464 O O . GLY A 1 307 ? 10.717 -5.495 5.824 1.00 46.12 307 GLY A O 1
ATOM 2465 N N . LYS A 1 308 ? 11.552 -3.974 7.236 1.00 46.06 308 LYS A N 1
ATOM 2466 C CA . LYS A 1 308 ? 11.158 -4.729 8.457 1.00 46.06 308 LYS A CA 1
ATOM 2467 C C . LYS A 1 308 ? 9.634 -4.809 8.680 1.00 46.06 308 LYS A C 1
ATOM 2469 O O . LYS A 1 308 ? 9.192 -5.136 9.770 1.00 46.06 308 LYS A O 1
ATOM 2474 N N . VAL A 1 309 ? 8.851 -4.536 7.638 1.00 40.06 309 VAL A N 1
ATOM 2475 C CA . VAL A 1 309 ? 7.409 -4.763 7.513 1.00 40.06 309 VAL A CA 1
ATOM 2476 C C . VAL A 1 309 ? 7.077 -6.261 7.406 1.00 40.06 309 VAL A C 1
ATOM 2478 O O . VAL A 1 309 ? 5.978 -6.644 7.773 1.00 40.06 309 VAL A O 1
ATOM 2481 N N . TRP A 1 310 ? 8.006 -7.130 6.972 1.00 34.25 310 TRP A N 1
ATOM 2482 C CA . TRP A 1 310 ? 7.672 -8.538 6.664 1.00 34.25 310 TRP A CA 1
ATOM 2483 C C . TRP A 1 310 ? 8.291 -9.603 7.590 1.00 34.25 310 TRP A C 1
ATOM 2485 O O . TRP A 1 310 ? 7.923 -10.769 7.521 1.00 34.25 310 TRP A O 1
ATOM 2495 N N . ARG A 1 311 ? 9.247 -9.250 8.465 1.00 30.34 311 ARG A N 1
ATOM 2496 C CA . ARG A 1 311 ? 10.083 -10.249 9.175 1.00 30.34 311 ARG A CA 1
ATOM 2497 C C . ARG A 1 311 ? 9.679 -10.569 10.626 1.00 30.34 311 ARG A C 1
ATOM 2499 O O . ARG A 1 311 ? 10.403 -11.307 11.282 1.00 30.34 311 ARG A O 1
ATOM 2506 N N . HIS A 1 312 ? 8.547 -10.061 11.118 1.00 35.44 312 HIS A N 1
ATOM 2507 C CA . HIS A 1 312 ? 8.009 -10.387 12.451 1.00 35.44 312 HIS A CA 1
ATOM 2508 C C . HIS A 1 312 ? 6.570 -10.929 12.385 1.00 35.44 312 HIS A C 1
ATOM 2510 O O . HIS A 1 312 ? 5.689 -10.481 13.105 1.00 35.44 312 HIS A O 1
ATOM 2516 N N . GLY A 1 313 ? 6.351 -11.938 11.534 1.00 31.39 313 GLY A N 1
ATOM 2517 C CA . GLY A 1 313 ? 5.229 -12.881 11.673 1.00 31.39 313 GLY A CA 1
ATOM 2518 C C . GLY A 1 313 ? 5.420 -13.891 12.817 1.00 31.39 313 GLY A C 1
ATOM 2519 O O . GLY A 1 313 ? 4.587 -14.763 13.021 1.00 31.39 313 GLY A O 1
ATOM 2520 N N . THR A 1 314 ? 6.509 -13.778 13.579 1.00 34.94 314 THR A N 1
ATOM 2521 C CA . THR A 1 314 ? 6.694 -14.435 14.871 1.00 34.94 314 THR A CA 1
ATOM 2522 C C . THR A 1 314 ? 6.825 -13.353 15.932 1.00 34.94 314 THR A C 1
ATOM 2524 O O . THR A 1 314 ? 7.751 -12.535 15.910 1.00 34.94 314 THR A O 1
ATOM 2527 N N . MET A 1 315 ? 5.828 -13.320 16.816 1.00 32.53 315 MET A N 1
ATOM 2528 C CA . MET A 1 315 ? 5.761 -12.444 17.978 1.00 32.53 315 MET A CA 1
ATOM 2529 C C . MET A 1 315 ? 7.090 -12.489 18.753 1.00 32.53 315 MET A C 1
ATOM 2531 O O . MET A 1 315 ? 7.614 -13.585 18.976 1.00 32.53 315 MET A O 1
ATOM 2535 N N . PRO A 1 316 ? 7.647 -11.349 19.206 1.00 32.28 316 PRO A N 1
ATOM 2536 C CA . PRO A 1 316 ? 8.547 -11.396 20.346 1.00 32.28 316 PRO A CA 1
ATOM 2537 C C . PRO A 1 316 ? 7.755 -11.979 21.520 1.00 32.28 316 PRO A C 1
ATOM 2539 O O . PRO A 1 316 ? 6.609 -11.588 21.744 1.00 32.28 316 PRO A O 1
ATOM 2542 N N . ALA A 1 317 ? 8.346 -12.957 22.212 1.00 29.72 317 ALA A N 1
ATOM 2543 C CA . ALA A 1 317 ? 7.792 -13.535 23.428 1.00 29.72 317 ALA A CA 1
ATOM 2544 C C . ALA A 1 317 ? 7.256 -12.411 24.323 1.00 29.72 317 ALA A C 1
ATOM 2546 O O . ALA A 1 317 ? 7.966 -11.436 24.581 1.00 29.72 317 ALA A O 1
ATOM 2547 N N . MET A 1 318 ? 5.989 -12.525 24.732 1.00 28.73 318 MET A N 1
ATOM 2548 C CA . MET A 1 318 ? 5.396 -11.590 25.679 1.00 28.73 318 MET A CA 1
ATOM 2549 C C . MET A 1 318 ? 6.324 -11.477 26.897 1.00 28.73 318 MET A C 1
ATOM 2551 O O . MET A 1 318 ? 6.710 -12.517 27.441 1.00 28.73 318 MET A O 1
ATOM 2555 N N . PRO A 1 319 ? 6.678 -10.269 27.369 1.00 30.83 319 PRO A N 1
ATOM 2556 C CA . PRO A 1 319 ? 7.086 -10.144 28.756 1.00 30.83 319 PRO A CA 1
ATOM 2557 C C . PRO A 1 319 ? 5.918 -10.636 29.620 1.00 30.83 319 PRO A C 1
ATOM 2559 O O . PRO A 1 319 ? 4.758 -10.317 29.352 1.00 30.83 319 PRO A O 1
ATOM 2562 N N . ALA A 1 320 ? 6.243 -11.486 30.594 1.00 28.23 320 ALA A N 1
ATOM 2563 C CA . ALA A 1 320 ? 5.304 -12.072 31.539 1.00 28.23 320 ALA A CA 1
ATOM 2564 C C . ALA A 1 320 ? 4.358 -11.007 32.130 1.00 28.23 320 ALA A C 1
ATOM 2566 O O . ALA A 1 320 ? 4.764 -9.851 32.282 1.00 28.23 320 ALA A O 1
ATOM 2567 N N . PRO A 1 321 ? 3.107 -11.369 32.468 1.00 31.33 321 PRO A N 1
ATOM 2568 C CA . PRO A 1 321 ? 2.172 -10.431 33.067 1.00 31.33 321 PRO A CA 1
ATOM 2569 C C . PRO A 1 321 ? 2.771 -9.879 34.362 1.00 31.33 321 PRO A C 1
ATOM 2571 O O . PRO A 1 321 ? 3.054 -10.633 35.293 1.00 31.33 321 PRO A O 1
ATOM 2574 N N . CYS A 1 322 ? 2.946 -8.556 34.423 1.00 25.17 322 CYS A N 1
ATOM 2575 C CA . CYS A 1 322 ? 3.050 -7.855 35.693 1.00 25.17 322 CYS A CA 1
ATOM 2576 C C . CYS A 1 322 ? 1.728 -8.088 36.425 1.00 25.17 322 CYS A C 1
ATOM 2578 O O . CYS A 1 322 ? 0.726 -7.421 36.168 1.00 25.17 322 CYS A O 1
ATOM 2580 N N . MET A 1 323 ? 1.728 -9.111 37.274 1.00 25.47 323 MET A N 1
ATOM 2581 C CA . MET A 1 323 ? 0.729 -9.327 38.303 1.00 25.47 323 MET A CA 1
ATOM 2582 C C . MET A 1 323 ? 0.594 -8.038 39.110 1.00 25.47 323 MET A C 1
ATOM 2584 O O . MET A 1 323 ? 1.584 -7.477 39.579 1.00 25.47 323 MET A O 1
ATOM 2588 N N . TYR A 1 324 ? -0.648 -7.586 39.248 1.00 30.25 324 TYR A N 1
ATOM 2589 C CA . TYR A 1 324 ? -1.058 -6.678 40.303 1.00 30.25 324 TYR A CA 1
ATOM 2590 C C . TYR A 1 324 ? -0.563 -7.234 41.646 1.00 30.25 324 TYR A C 1
ATOM 2592 O O . TYR A 1 324 ? -0.960 -8.326 42.047 1.00 30.25 324 TYR A O 1
ATOM 2600 N N . GLY A 1 325 ? 0.320 -6.492 42.309 1.00 27.97 325 GLY A N 1
ATOM 2601 C CA . GLY A 1 325 ? 0.549 -6.597 43.743 1.00 27.97 325 GLY A CA 1
ATOM 2602 C C . GLY A 1 325 ? -0.289 -5.522 44.417 1.00 27.97 325 GLY A C 1
ATOM 2603 O O . GLY A 1 325 ? 0.123 -4.368 44.489 1.00 27.97 325 GLY A O 1
ATOM 2604 N N . GLU A 1 326 ? -1.494 -5.901 44.817 1.00 33.44 326 GLU A N 1
ATOM 2605 C CA . GLU A 1 326 ? -2.319 -5.183 45.784 1.00 33.44 326 GLU A CA 1
ATOM 2606 C C . GLU A 1 326 ? -2.050 -5.807 47.169 1.00 33.44 326 GLU A C 1
ATOM 2608 O O . GLU A 1 326 ? -1.794 -7.011 47.230 1.00 33.44 326 GLU A O 1
ATOM 2613 N N . LEU A 1 327 ? -2.174 -4.994 48.234 1.00 37.06 327 LEU A N 1
ATOM 2614 C CA . LEU A 1 327 ? -2.035 -5.294 49.681 1.00 37.06 327 LEU A CA 1
ATOM 2615 C C . LEU A 1 327 ? -0.589 -5.146 50.228 1.00 37.06 327 LEU A C 1
ATOM 2617 O O . LEU A 1 327 ? 0.347 -5.671 49.646 1.00 37.06 327 LEU A O 1
ATOM 2621 N N . GLU A 1 328 ? -0.282 -4.418 51.310 1.00 32.47 328 GLU A N 1
ATOM 2622 C CA . GLU A 1 328 ? -1.056 -3.966 52.477 1.00 32.47 328 GLU A CA 1
ATOM 2623 C C . GLU A 1 328 ? -0.550 -2.608 53.001 1.00 32.47 328 GLU A C 1
ATOM 2625 O O . GLU A 1 328 ? 0.594 -2.217 52.764 1.00 32.47 328 GLU A O 1
ATOM 2630 N N . GLY A 1 329 ? -1.408 -1.903 53.742 1.00 41.59 329 GLY A N 1
ATOM 2631 C CA . GLY A 1 329 ? -1.006 -0.774 54.574 1.00 41.59 329 GLY A CA 1
ATOM 2632 C C . GLY A 1 329 ? -0.429 -1.207 55.924 1.00 41.59 329 GLY A C 1
ATOM 2633 O O . GLY A 1 329 ? -0.847 -2.216 56.486 1.00 41.59 329 GLY A O 1
ATOM 2634 N N . ALA A 1 330 ? 0.478 -0.379 56.438 1.00 38.12 330 ALA A N 1
ATOM 2635 C CA . ALA A 1 330 ? 0.708 -0.081 57.850 1.00 38.12 330 ALA A CA 1
ATOM 2636 C C . ALA A 1 330 ? 1.395 1.287 57.936 1.00 38.12 330 ALA A C 1
ATOM 2638 O O . ALA A 1 330 ? 2.332 1.512 57.131 1.00 38.12 330 ALA A O 1
#

Organism: NCBI:txid2804962

Foldseek 3Di:
DDDDPDDDDDDDDDDQDAQPCCQQFPVLLLVLLLVLLVLDDLVVLVVNLVVSVVSLVVSVVSLCPDVVPQPPPDDPPDPPDDPDPDDDPDDDDDDDDDDDDDDDDDDDDDDDPPPPDPPPRPPPRNVSNVSSVLSSVLSCCPRNPDSCQVPKDAQPDPDRLNPDDSVSSSVVSSCVSVCLCQQRMPPHQPQFPQQPDQDDLVVLLVVLVVLLVVLVVQLVVLVVVLCPPCCNVPNDVSDDLVVVPDVSSVSNVVSVVSNVVSVVQNVLSVCLNVCSVVPVDGSRSRGHLAADPVQVPDPCCCCPNGNSSPPPPDDDPDDDDPDDDDDDDD

Secondary structure (DSSP, 8-state):
-----PPPPPP----PPPP-HIIIIIHHHHHHHHHHHHT--HHHHHHHHHHHHHHHHHHHHHH-S-HHHHTTTT--PPP----PPPPPS---------------------------S-SSGGGS-HHHHHHHHHHHHHHHIIIII--HHHH--BTT--S-GGGS-HHHHHHHHHHHHT-TT-TTBTT--TTSPPPPPS--HHHHHHHHHHHHHHHHHHHHHHHHHHHH-HHHHSPPTT--GGGG-HHHHHHHHHHHHHHHHHHHHHHHHHHHHHHHHHTSS-GGG---SS--GGG-SSHHHIIIII-TTSS-SS---PPPP---------

Radius of gyration: 28.7 Å; chains: 1; bounding box: 45×56×123 Å